Protein AF-A0A1Q8LEB8-F1 (afdb_monomer)

pLDDT: mean 79.43, std 17.49, range [27.81, 97.56]

Foldseek 3Di:
DFDFCLVVVCVVLVEDSVLCCLQQRDRKGFFPDDPDDDDDDDDDDDDDDDDPQDQLLVCVVVVDQLLCPVVSPDALVRNVVSVDDCVSCQQNLHHHVPDDFDDWGWMFDDVVTQWIWTDRSSAAIKIFGWDWDDPPPDIGTDGHPIDGLNLRRPPHDLPDPSVVVSNVVNVVSNVVNVVQWDAQPPPRDTDGVVQDDPSHHPVCCCVPVVDDD

Sequence (213 aa):
MTEDRTAEVAGRLRVDPRVLAVLVAAPWRVADGHDTAPVAEPPGERGTVYVGVPSPAELRELDLPTDGLRHFGLTPADLRRGGWTDADLRSAGLLPPGAEPDPVAWFVAGEPPQLMLGFDPSGPVLLARPEPRWDGHLPVLDPADAVEVPVLPGCDDPDGDPGLAIRQVRDGLLRRARRRLTHCVICLRPVHRAATVHGACHGCAGSWLGVVL

Secondary structure (DSSP, 8-state):
-PPP-HHHHHHHHT--HHHHHHHH-S-EEE-TT---PPPPPPP-------TTPPPHHHHHHTT--GGGGGGGT--HHHHHHTT--HHHHHHTT-PPTTPPPPPPEEEEETTTT-EEEEE-TTS--EEEEEEEEEETTEEEEEEEEEEE-TTSTT---SSSHHHHHHHHHHHHHHHHHHTTEEE-TTT--EEEGGGEETTEEHHHHHHHH----

Mean predicted aligned error: 12.49 Å

Structure (mmCIF, N/CA/C/O backbone):
data_AF-A0A1Q8LEB8-F1
#
_entry.id   AF-A0A1Q8LEB8-F1
#
loop_
_atom_site.group_PDB
_atom_site.id
_atom_site.type_symbol
_atom_site.label_atom_id
_atom_site.label_alt_id
_atom_site.label_comp_id
_atom_site.label_asym_id
_atom_site.label_entity_id
_atom_site.label_seq_id
_atom_site.pdbx_PDB_ins_code
_atom_site.Cartn_x
_atom_site.Cartn_y
_atom_site.Cartn_z
_atom_site.occupancy
_atom_site.B_iso_or_equiv
_atom_site.auth_seq_id
_atom_site.auth_comp_id
_atom_site.auth_asym_id
_atom_site.auth_atom_id
_atom_site.pdbx_PDB_model_num
ATOM 1 N N . MET A 1 1 ? 15.645 13.626 -3.803 1.00 42.81 1 MET A N 1
ATOM 2 C CA . MET A 1 1 ? 15.655 12.933 -2.498 1.00 42.81 1 MET A CA 1
ATOM 3 C C . MET A 1 1 ? 14.212 12.667 -2.152 1.00 42.81 1 MET A C 1
ATOM 5 O O . MET A 1 1 ? 13.470 13.628 -2.022 1.00 42.81 1 MET A O 1
ATOM 9 N N . THR A 1 2 ? 13.794 11.409 -2.114 1.00 61.38 2 THR A N 1
ATOM 10 C CA . THR A 1 2 ? 12.413 11.070 -1.770 1.00 61.38 2 THR A CA 1
ATOM 11 C C . THR A 1 2 ? 12.237 11.267 -0.261 1.00 61.38 2 THR A C 1
ATOM 13 O O . THR A 1 2 ? 12.983 10.675 0.520 1.00 61.38 2 THR A O 1
ATOM 16 N N . GLU A 1 3 ? 11.344 12.175 0.131 1.00 82.19 3 GLU A N 1
ATOM 17 C CA . GLU A 1 3 ? 11.161 12.630 1.515 1.00 82.19 3 GLU A CA 1
ATOM 18 C C . GLU A 1 3 ? 10.592 11.505 2.395 1.00 82.19 3 GLU A C 1
ATOM 20 O O . GLU A 1 3 ? 9.642 10.824 2.005 1.00 82.19 3 GLU A O 1
ATOM 25 N N . ASP A 1 4 ? 11.185 11.292 3.572 1.00 88.75 4 ASP A N 1
ATOM 26 C CA . ASP A 1 4 ? 10.675 10.340 4.561 1.00 88.75 4 ASP A CA 1
ATOM 27 C C . ASP A 1 4 ? 9.434 10.923 5.255 1.00 88.75 4 ASP A C 1
ATOM 29 O O . ASP A 1 4 ? 9.497 11.955 5.922 1.00 88.75 4 ASP A O 1
ATOM 33 N N . ARG A 1 5 ? 8.298 10.245 5.091 1.00 88.81 5 ARG A N 1
ATOM 34 C CA . ARG A 1 5 ? 6.977 10.597 5.627 1.00 88.81 5 ARG A CA 1
ATOM 35 C C . ARG A 1 5 ? 6.562 9.733 6.818 1.00 88.81 5 ARG A C 1
ATOM 37 O O . ARG A 1 5 ? 5.404 9.765 7.222 1.00 88.81 5 ARG A O 1
ATOM 44 N N . THR A 1 6 ? 7.472 8.967 7.418 1.00 89.31 6 THR A N 1
ATOM 45 C CA . THR A 1 6 ? 7.134 8.038 8.514 1.00 89.31 6 THR A CA 1
ATOM 46 C C . THR A 1 6 ? 6.455 8.735 9.697 1.00 89.31 6 THR A C 1
ATOM 48 O O . THR A 1 6 ? 5.484 8.208 10.235 1.00 89.31 6 THR A O 1
ATOM 51 N N . ALA A 1 7 ? 6.910 9.934 10.079 1.00 87.75 7 ALA A N 1
ATOM 52 C CA . ALA A 1 7 ? 6.300 10.701 11.169 1.00 87.75 7 ALA A CA 1
ATOM 53 C C . ALA A 1 7 ? 4.864 11.156 10.847 1.00 87.75 7 ALA A C 1
ATOM 55 O O . ALA A 1 7 ? 4.004 11.155 11.725 1.00 87.75 7 ALA A O 1
ATOM 56 N N . GLU A 1 8 ? 4.591 11.501 9.587 1.00 89.50 8 GLU A N 1
ATOM 57 C CA . GLU A 1 8 ? 3.249 11.864 9.125 1.00 89.50 8 GLU A CA 1
ATOM 58 C C . GLU A 1 8 ? 2.309 10.654 9.186 1.00 89.50 8 GLU A C 1
ATOM 60 O O . GLU A 1 8 ? 1.227 10.739 9.767 1.00 89.50 8 GLU A O 1
ATOM 65 N N . VAL A 1 9 ? 2.744 9.516 8.635 1.00 91.31 9 VAL A N 1
ATOM 66 C CA . VAL A 1 9 ? 1.972 8.264 8.640 1.00 91.31 9 VAL A CA 1
ATOM 67 C C . VAL A 1 9 ? 1.671 7.822 10.076 1.00 91.31 9 VAL A C 1
ATOM 69 O O . VAL A 1 9 ? 0.526 7.507 10.395 1.00 91.31 9 VAL A O 1
ATOM 72 N N . ALA A 1 10 ? 2.669 7.870 10.961 1.00 90.44 10 ALA A N 1
ATOM 73 C CA . ALA A 1 10 ? 2.516 7.568 12.383 1.00 90.44 10 ALA A CA 1
ATOM 74 C C . ALA A 1 10 ? 1.498 8.496 13.069 1.00 90.44 10 ALA A C 1
ATOM 76 O O . ALA A 1 10 ? 0.616 8.025 13.786 1.00 90.44 10 ALA A O 1
ATOM 77 N N . GLY A 1 11 ? 1.562 9.803 12.788 1.00 88.94 11 GLY A N 1
ATOM 78 C CA . GLY A 1 11 ? 0.614 10.788 13.308 1.00 88.94 11 GLY A CA 1
ATOM 79 C C . GLY A 1 11 ? -0.827 10.530 12.859 1.00 88.94 11 GLY A C 1
ATOM 80 O O . GLY A 1 11 ? -1.738 10.575 13.685 1.00 88.94 11 GLY A O 1
ATOM 81 N N . ARG A 1 12 ? -1.040 10.189 11.579 1.00 91.81 12 ARG A N 1
ATOM 82 C CA . ARG A 1 12 ? -2.371 9.830 11.050 1.00 91.81 12 ARG A CA 1
ATOM 83 C C . ARG A 1 12 ? -2.930 8.562 11.699 1.00 91.81 12 ARG A C 1
ATOM 85 O O . ARG A 1 12 ? -4.121 8.500 11.981 1.00 91.81 12 ARG A O 1
ATOM 92 N N . LEU A 1 13 ? -2.072 7.577 11.965 1.00 89.94 13 LEU A N 1
ATOM 93 C CA . LEU A 1 13 ? -2.453 6.323 12.623 1.00 89.94 13 LEU A CA 1
ATOM 94 C C . LEU A 1 13 ? -2.575 6.446 14.142 1.00 89.94 13 LEU A C 1
ATOM 96 O O . LEU A 1 13 ? -3.135 5.548 14.762 1.00 89.94 13 LEU A O 1
ATOM 100 N N . ARG A 1 14 ? -2.068 7.530 14.744 1.00 91.75 14 ARG A N 1
ATOM 101 C CA . ARG A 1 14 ? -1.918 7.681 16.201 1.00 91.75 14 ARG A CA 1
ATOM 102 C C . ARG A 1 14 ? -1.128 6.518 16.819 1.00 91.75 14 ARG A C 1
ATOM 104 O O . ARG A 1 14 ? -1.520 5.988 17.847 1.00 91.75 14 ARG A O 1
ATOM 111 N N . VAL A 1 15 ? -0.039 6.118 16.164 1.00 91.50 15 VAL A N 1
ATOM 112 C CA . VAL A 1 15 ? 0.861 5.034 16.599 1.00 91.50 15 VAL A CA 1
ATOM 113 C C . VAL A 1 15 ? 2.272 5.594 16.755 1.00 91.50 15 VAL A C 1
ATOM 115 O O . VAL A 1 15 ? 2.686 6.440 15.962 1.00 91.50 15 VAL A O 1
ATOM 118 N N . ASP A 1 16 ? 3.037 5.124 17.744 1.00 91.75 16 ASP A N 1
ATOM 119 C CA . ASP A 1 16 ? 4.450 5.501 17.876 1.00 91.75 16 ASP A CA 1
ATOM 120 C C . ASP A 1 16 ? 5.242 5.112 16.602 1.00 91.75 16 ASP A C 1
ATOM 122 O O . ASP A 1 16 ? 5.127 3.977 16.130 1.00 91.75 16 ASP A O 1
ATOM 126 N N . PRO A 1 17 ? 6.087 5.994 16.030 1.00 90.25 17 PRO A N 1
ATOM 127 C CA . PRO A 1 17 ? 6.830 5.696 14.802 1.00 90.25 17 PRO A CA 1
ATOM 128 C C . PRO A 1 17 ? 7.688 4.421 14.856 1.00 90.25 17 PRO A C 1
ATOM 130 O O . PRO A 1 17 ? 7.902 3.776 13.829 1.00 90.25 17 PRO A O 1
ATOM 133 N N . ARG A 1 18 ? 8.187 4.032 16.037 1.00 91.56 18 ARG A N 1
ATOM 134 C CA . ARG A 1 18 ? 8.957 2.793 16.225 1.00 91.56 18 ARG A CA 1
ATOM 135 C C . ARG A 1 18 ? 8.044 1.576 16.180 1.00 91.56 18 ARG A C 1
ATOM 137 O O . ARG A 1 18 ? 8.399 0.586 15.545 1.00 91.56 18 ARG A O 1
ATOM 144 N N . VAL A 1 19 ? 6.866 1.660 16.797 1.00 92.50 19 VAL A N 1
ATOM 145 C CA . VAL A 1 19 ? 5.844 0.606 16.726 1.00 92.50 19 VAL A CA 1
ATOM 146 C C . VAL A 1 19 ? 5.355 0.454 15.286 1.00 92.50 19 VAL A C 1
ATOM 148 O O . VAL A 1 19 ? 5.331 -0.660 14.766 1.00 92.50 19 VAL A O 1
ATOM 151 N N . LEU A 1 20 ? 5.101 1.562 14.585 1.00 91.88 20 LEU A N 1
ATOM 152 C CA . LEU A 1 20 ? 4.763 1.557 13.161 1.00 91.88 20 LEU A CA 1
ATOM 153 C C . LEU A 1 20 ? 5.827 0.830 12.325 1.00 91.88 20 LEU A C 1
ATOM 155 O O . LEU A 1 20 ? 5.492 -0.033 11.512 1.00 91.88 20 LEU A O 1
ATOM 159 N N . ALA A 1 21 ? 7.109 1.126 12.558 1.00 90.50 21 ALA A N 1
ATOM 160 C CA . ALA A 1 21 ? 8.211 0.462 11.868 1.00 90.50 21 ALA A CA 1
ATOM 161 C C . ALA A 1 21 ? 8.239 -1.056 12.135 1.00 90.50 21 ALA A C 1
ATOM 163 O O . ALA A 1 21 ? 8.509 -1.839 11.223 1.00 90.50 21 ALA A O 1
ATOM 164 N N . VAL A 1 22 ? 7.913 -1.493 13.355 1.00 93.25 22 VAL A N 1
ATOM 165 C CA . VAL A 1 22 ? 7.817 -2.920 13.704 1.00 93.25 22 VAL A CA 1
ATOM 166 C C . VAL A 1 22 ? 6.595 -3.584 13.072 1.00 93.25 22 VAL A C 1
ATOM 168 O O . VAL A 1 22 ? 6.681 -4.746 12.671 1.00 93.25 22 VAL A O 1
ATOM 171 N N . LEU A 1 23 ? 5.472 -2.875 12.962 1.00 93.06 23 LEU A N 1
ATOM 172 C CA . LEU A 1 23 ? 4.206 -3.405 12.459 1.00 93.06 23 LEU A CA 1
ATOM 173 C C . LEU A 1 23 ? 4.166 -3.481 10.937 1.00 93.06 23 LEU A C 1
ATOM 175 O O . LEU A 1 23 ? 3.861 -4.537 10.386 1.00 93.06 23 LEU A O 1
ATOM 179 N N . VAL A 1 24 ? 4.528 -2.399 10.250 1.00 92.75 24 VAL A N 1
ATOM 180 C CA . VAL A 1 24 ? 4.337 -2.234 8.799 1.00 92.75 24 VAL A CA 1
ATOM 181 C C . VAL A 1 24 ? 5.582 -1.714 8.079 1.00 92.75 24 VAL A C 1
ATOM 183 O O . VAL A 1 24 ? 5.502 -1.366 6.912 1.00 92.75 24 VAL A O 1
ATOM 186 N N . ALA A 1 25 ? 6.756 -1.765 8.710 1.00 87.31 25 ALA A N 1
ATOM 187 C CA . ALA A 1 25 ? 8.011 -1.235 8.172 1.00 87.31 25 ALA A CA 1
ATOM 188 C C . ALA A 1 25 ? 8.049 0.303 8.075 1.00 87.31 25 ALA A C 1
ATOM 190 O O . ALA A 1 25 ? 7.083 1.008 8.354 1.00 87.31 25 ALA A O 1
ATOM 191 N N . ALA A 1 26 ? 9.239 0.806 7.762 1.00 84.62 26 ALA A N 1
ATOM 192 C CA . ALA A 1 26 ? 9.598 2.202 7.536 1.00 84.62 26 ALA A CA 1
ATOM 193 C C . ALA A 1 26 ? 10.977 2.211 6.829 1.00 84.62 26 ALA A C 1
ATOM 195 O O . ALA A 1 26 ? 11.698 1.207 6.918 1.00 84.62 26 ALA A O 1
ATOM 196 N N . PRO A 1 27 ? 11.389 3.290 6.139 1.00 91.25 27 PRO A N 1
ATOM 197 C CA . PRO A 1 27 ? 10.695 4.568 5.981 1.00 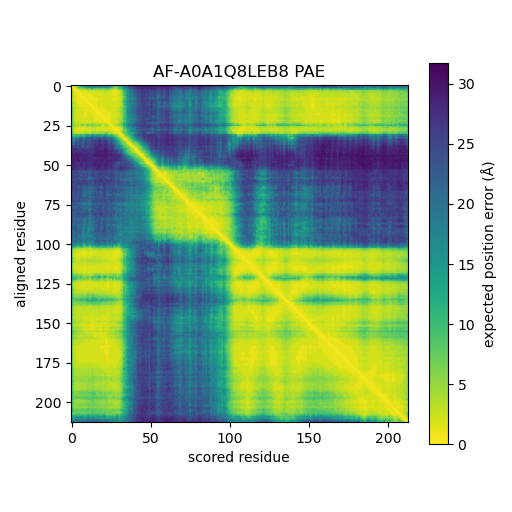91.25 27 PRO A CA 1
ATOM 198 C C . PRO A 1 27 ? 9.558 4.533 4.951 1.00 91.25 27 PRO A C 1
ATOM 200 O O . PRO A 1 27 ? 9.590 3.738 4.009 1.00 91.25 27 PRO A O 1
ATOM 203 N N . TRP A 1 28 ? 8.586 5.431 5.126 1.00 91.12 28 TRP A N 1
ATOM 204 C CA . TRP A 1 28 ? 7.462 5.645 4.209 1.00 91.12 28 TRP A CA 1
ATOM 205 C C . TRP A 1 28 ? 7.687 6.849 3.308 1.00 91.12 28 TRP A C 1
ATOM 207 O O . TRP A 1 28 ? 8.281 7.840 3.720 1.00 91.12 28 TRP A O 1
ATOM 217 N N . ARG A 1 29 ? 7.179 6.780 2.082 1.00 89.75 29 ARG A N 1
ATOM 218 C CA . ARG A 1 29 ? 7.233 7.863 1.093 1.00 89.75 29 ARG A CA 1
ATOM 219 C C . ARG A 1 29 ? 5.885 7.969 0.392 1.00 89.75 29 ARG A C 1
ATOM 221 O O . ARG A 1 29 ? 5.142 6.994 0.391 1.00 89.75 29 ARG A O 1
ATOM 228 N N . VAL A 1 30 ? 5.556 9.116 -0.194 1.00 85.94 30 VAL A N 1
ATOM 229 C CA . VAL A 1 30 ? 4.346 9.224 -1.030 1.00 85.94 30 VAL A CA 1
ATOM 230 C C . VAL A 1 30 ? 4.508 8.313 -2.251 1.00 85.94 30 VAL A C 1
ATOM 232 O O . VAL A 1 30 ? 5.612 8.202 -2.787 1.00 85.94 30 VAL A O 1
ATOM 235 N N . ALA A 1 31 ? 3.447 7.617 -2.659 1.00 79.06 31 ALA A N 1
ATOM 236 C CA . ALA A 1 31 ? 3.455 6.895 -3.927 1.00 79.06 31 ALA A CA 1
ATOM 237 C C . ALA A 1 31 ? 3.330 7.906 -5.083 1.00 79.06 31 ALA A C 1
ATOM 239 O O . ALA A 1 31 ? 2.310 8.582 -5.205 1.00 79.06 31 ALA A O 1
ATOM 240 N N . ASP A 1 32 ? 4.375 8.043 -5.902 1.00 65.25 32 ASP A N 1
ATOM 241 C CA . ASP A 1 32 ? 4.380 8.969 -7.040 1.00 65.25 32 ASP A CA 1
ATOM 242 C C . ASP A 1 32 ? 3.343 8.555 -8.112 1.00 65.25 32 ASP A C 1
ATOM 244 O O . ASP A 1 32 ? 3.192 7.371 -8.423 1.00 65.25 32 ASP A O 1
ATOM 248 N N . GLY A 1 33 ? 2.650 9.543 -8.699 1.00 51.44 33 GLY A N 1
ATOM 249 C CA . GLY A 1 33 ? 1.888 9.398 -9.950 1.00 51.44 33 GLY A CA 1
ATOM 250 C C . GLY A 1 33 ? 0.461 8.834 -9.868 1.00 51.44 33 GLY A C 1
ATOM 251 O O . GLY A 1 33 ? -0.096 8.466 -10.896 1.00 51.44 33 GLY A O 1
ATOM 252 N N . HIS A 1 34 ? -0.166 8.766 -8.696 1.00 42.12 34 HIS A N 1
ATOM 253 C CA . HIS A 1 34 ? -1.550 8.289 -8.598 1.00 42.12 34 HIS A CA 1
ATOM 254 C C . HIS A 1 34 ? -2.572 9.400 -8.925 1.00 42.12 34 HIS A C 1
ATOM 256 O O . HIS A 1 34 ? -3.093 10.040 -8.016 1.00 42.12 34 HIS A O 1
ATOM 262 N N . ASP A 1 35 ? -2.875 9.611 -10.212 1.00 37.25 35 ASP A N 1
ATOM 263 C CA . ASP A 1 35 ? -4.195 10.118 -10.616 1.00 37.25 35 ASP A CA 1
ATOM 264 C C . ASP A 1 35 ? -5.159 8.922 -10.674 1.00 37.25 35 ASP A C 1
ATOM 266 O O . ASP A 1 35 ? -4.908 7.898 -11.314 1.00 37.25 35 ASP A O 1
ATOM 270 N N . THR A 1 36 ? -6.237 9.019 -9.905 1.00 44.91 36 THR A N 1
ATOM 271 C CA . THR A 1 36 ? -7.099 7.908 -9.484 1.00 44.91 36 THR A CA 1
ATOM 272 C C . THR A 1 36 ? -8.326 7.784 -10.377 1.00 44.91 36 THR A C 1
ATOM 274 O O . THR A 1 36 ? -9.424 8.182 -10.006 1.00 44.91 36 THR A O 1
ATOM 277 N N . ALA A 1 37 ? -8.171 7.208 -11.568 1.00 27.81 37 ALA A N 1
ATOM 278 C CA . ALA A 1 37 ? -9.333 6.760 -12.338 1.00 27.81 37 ALA A CA 1
ATOM 279 C C . ALA A 1 37 ? -9.832 5.396 -11.803 1.00 27.81 37 ALA A C 1
ATOM 281 O O . ALA A 1 37 ? -9.013 4.491 -11.605 1.00 27.81 37 ALA A O 1
ATOM 282 N N . PRO A 1 38 ? -11.145 5.213 -11.558 1.00 41.28 38 PRO A N 1
ATOM 283 C CA . PRO A 1 38 ? -11.649 4.040 -10.854 1.00 41.28 38 PRO A CA 1
ATOM 284 C C . PRO A 1 38 ? -11.743 2.781 -11.727 1.00 41.28 38 PRO A C 1
ATOM 286 O O . PRO A 1 38 ? -12.037 2.810 -12.923 1.00 41.28 38 PRO A O 1
ATOM 289 N N . VAL A 1 39 ? -11.528 1.652 -11.052 1.00 34.19 39 VAL A N 1
ATOM 290 C CA . VAL A 1 39 ? -11.812 0.282 -11.492 1.00 34.19 39 VAL A CA 1
ATOM 291 C C . VAL A 1 39 ? -13.331 0.075 -11.548 1.00 34.19 39 VAL A C 1
ATOM 293 O O . VAL A 1 39 ? -14.050 0.481 -10.641 1.00 34.19 39 VAL A O 1
ATOM 296 N N . ALA A 1 40 ? -13.812 -0.561 -12.617 1.00 28.89 40 ALA A N 1
ATOM 297 C CA . ALA A 1 40 ? -15.231 -0.795 -12.877 1.00 28.89 40 ALA A CA 1
ATOM 298 C C . ALA A 1 40 ? -15.894 -1.748 -11.860 1.00 28.89 40 ALA A C 1
ATOM 300 O O . ALA A 1 40 ? -15.387 -2.841 -11.596 1.00 28.89 40 ALA A O 1
ATOM 301 N N . GLU A 1 41 ? -17.066 -1.350 -11.356 1.00 32.78 41 GLU A N 1
ATOM 302 C CA . GLU A 1 41 ? -17.961 -2.170 -10.529 1.00 32.78 41 GLU A CA 1
ATOM 303 C C . GLU A 1 41 ? -18.617 -3.308 -11.342 1.00 32.78 41 GLU A C 1
ATOM 305 O O . GLU A 1 41 ? -18.968 -3.112 -12.512 1.00 32.78 41 GLU A O 1
ATOM 310 N N . PRO A 1 42 ? -18.854 -4.497 -10.752 1.00 31.53 42 PRO A N 1
ATOM 311 C CA . PRO A 1 42 ? -19.759 -5.480 -11.334 1.00 31.53 42 PRO A CA 1
ATOM 312 C C . PRO A 1 42 ? -21.230 -5.058 -11.129 1.00 31.53 42 PRO A C 1
ATOM 314 O O . PRO A 1 42 ? -21.554 -4.384 -10.150 1.00 31.53 42 PRO A O 1
ATOM 317 N N . PRO A 1 43 ? -22.143 -5.456 -12.036 1.00 34.66 43 PRO A N 1
ATOM 318 C CA . PRO A 1 43 ? -23.507 -4.947 -12.068 1.00 34.66 43 PRO A CA 1
ATOM 319 C C . PRO A 1 43 ? -24.356 -5.486 -10.913 1.00 34.66 43 PRO A C 1
ATOM 321 O O . PRO A 1 43 ? -24.191 -6.621 -10.460 1.00 34.66 43 PRO A O 1
ATOM 324 N N . GLY A 1 44 ? -25.284 -4.639 -10.471 1.00 42.47 44 GLY A N 1
ATOM 325 C CA . GLY A 1 44 ? -26.159 -4.885 -9.338 1.00 42.47 44 GLY A CA 1
ATOM 326 C C . GLY A 1 44 ? -27.288 -5.902 -9.545 1.00 42.47 44 GLY A C 1
ATOM 327 O O . GLY A 1 44 ? -27.546 -6.406 -10.635 1.00 42.47 44 GLY A O 1
ATOM 328 N N . GLU A 1 45 ? -27.989 -6.067 -8.419 1.00 41.12 45 GLU A N 1
ATOM 329 C CA . GLU A 1 45 ? -29.297 -6.688 -8.159 1.00 41.12 45 GLU A CA 1
ATOM 330 C C . GLU A 1 45 ? -29.319 -8.134 -7.638 1.00 41.12 45 GLU A C 1
ATOM 332 O O . GLU A 1 45 ? -29.062 -9.101 -8.352 1.00 41.12 45 GLU A O 1
ATOM 337 N N . ARG A 1 46 ? -29.844 -8.287 -6.411 1.00 29.66 46 ARG A N 1
ATOM 338 C CA . ARG A 1 46 ? -31.226 -8.758 -6.175 1.00 29.66 46 ARG A CA 1
ATOM 339 C C . ARG A 1 46 ? -31.631 -8.580 -4.709 1.00 29.66 46 ARG A C 1
ATOM 341 O O . ARG A 1 46 ? -30.831 -8.766 -3.798 1.00 29.66 46 ARG A O 1
ATOM 348 N N . GLY A 1 47 ? -32.889 -8.182 -4.515 1.00 42.28 47 GLY A N 1
ATOM 349 C CA . GLY A 1 47 ? -33.474 -7.858 -3.219 1.00 42.28 47 GLY A CA 1
ATOM 350 C C . GLY A 1 47 ? -33.373 -8.998 -2.209 1.00 42.28 47 GLY A C 1
ATOM 351 O O . GLY A 1 47 ? -33.600 -10.160 -2.538 1.00 42.28 47 GLY A O 1
ATOM 352 N N . THR A 1 48 ? -33.068 -8.639 -0.965 1.00 31.16 48 THR A N 1
ATOM 353 C CA . THR A 1 48 ? -33.139 -9.561 0.167 1.00 31.16 48 THR A CA 1
ATOM 354 C C . THR A 1 48 ? -33.925 -8.883 1.282 1.00 31.16 48 THR A C 1
ATOM 356 O O . THR A 1 48 ? -33.551 -7.819 1.765 1.00 31.16 48 THR A O 1
ATOM 359 N N . VAL A 1 49 ? -35.060 -9.480 1.640 1.00 37.12 49 VAL A N 1
ATOM 360 C CA . VAL A 1 49 ? -35.876 -9.089 2.794 1.00 37.12 49 VAL A CA 1
ATOM 361 C C . VAL A 1 49 ? -35.183 -9.627 4.048 1.00 37.12 49 VAL A C 1
ATOM 363 O O . VAL A 1 49 ? -34.963 -10.833 4.130 1.00 37.12 49 VAL A O 1
ATOM 366 N N . TYR A 1 50 ? -34.872 -8.768 5.023 1.00 34.72 50 TYR A N 1
ATOM 367 C CA . TYR A 1 50 ? -34.388 -9.190 6.342 1.00 34.72 50 TYR A CA 1
ATOM 368 C C . TYR A 1 50 ? -35.389 -8.806 7.431 1.00 34.72 50 TYR A C 1
ATOM 370 O O . TYR A 1 50 ? -35.709 -7.638 7.638 1.00 34.72 50 TYR A O 1
ATOM 378 N N . VAL A 1 51 ? -35.886 -9.825 8.130 1.00 32.88 51 VAL A N 1
ATOM 379 C CA . VAL A 1 51 ? -36.690 -9.695 9.346 1.00 32.88 51 VAL A CA 1
ATOM 380 C C . VAL A 1 51 ? -35.736 -9.354 10.496 1.00 32.88 51 VAL A C 1
ATOM 382 O O . VAL A 1 51 ? -34.869 -10.162 10.817 1.00 32.88 51 VAL A O 1
ATOM 385 N N . GLY A 1 52 ? -35.892 -8.172 11.103 1.00 50.19 52 GLY A N 1
ATOM 386 C CA . GLY A 1 52 ? -35.238 -7.796 12.368 1.00 50.19 52 GLY A CA 1
ATOM 387 C C . GLY A 1 52 ? -34.192 -6.671 12.328 1.00 50.19 52 GLY A C 1
ATOM 388 O O . GLY A 1 52 ? -33.604 -6.393 13.369 1.00 50.19 52 GLY A O 1
ATOM 389 N N . VAL A 1 53 ? -33.947 -6.014 11.189 1.00 55.09 53 VAL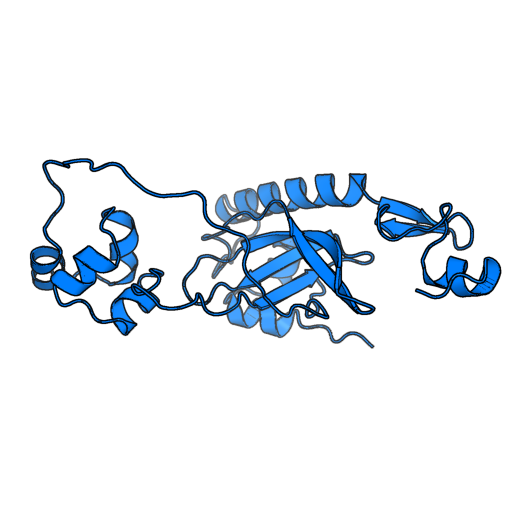 A N 1
ATOM 390 C CA . VAL A 1 53 ? -33.083 -4.814 11.141 1.00 55.09 53 VAL A CA 1
ATOM 391 C C . VAL A 1 53 ? -33.926 -3.582 11.504 1.00 55.09 53 VAL A C 1
ATOM 393 O O . VAL A 1 53 ? -34.967 -3.394 10.868 1.00 55.09 53 VAL A O 1
ATOM 396 N N . PRO A 1 54 ? -33.527 -2.753 12.494 1.00 64.50 54 PRO A N 1
ATOM 397 C CA . PRO A 1 54 ? -34.212 -1.497 12.782 1.00 64.50 54 PRO A CA 1
ATOM 398 C C . PRO A 1 54 ? -34.218 -0.623 11.532 1.00 64.50 54 PRO A C 1
ATOM 400 O O . PRO A 1 54 ? -33.219 -0.525 10.814 1.00 64.50 54 PRO A O 1
ATOM 403 N N . SER A 1 55 ? -35.345 0.014 11.257 1.00 68.69 55 SER A N 1
ATOM 404 C CA . SER A 1 55 ? -35.449 0.979 10.179 1.00 68.69 55 SER A CA 1
ATOM 405 C C . SER A 1 55 ? -34.432 2.118 10.377 1.00 68.69 55 SER A C 1
ATOM 407 O O . SER A 1 55 ? -34.094 2.484 11.505 1.00 68.69 55 SER A O 1
ATOM 409 N N . PRO A 1 56 ? -33.953 2.737 9.287 1.00 69.12 56 PRO A N 1
ATOM 410 C CA . PRO A 1 56 ? -33.045 3.881 9.350 1.00 69.12 56 PRO A CA 1
ATOM 411 C C . PRO A 1 56 ? -33.492 5.024 10.278 1.00 69.12 56 PRO A C 1
ATOM 413 O O . PRO A 1 56 ? -32.643 5.713 10.842 1.00 69.12 56 PRO A O 1
ATOM 416 N N . ALA A 1 57 ? -34.807 5.224 10.421 1.00 73.50 57 ALA A N 1
ATOM 417 C CA . ALA A 1 57 ? -35.395 6.207 11.327 1.00 73.50 57 ALA A CA 1
ATOM 418 C C . ALA A 1 57 ? -35.283 5.766 12.797 1.00 73.50 57 ALA A C 1
ATOM 420 O O . ALA A 1 57 ? -34.838 6.552 13.629 1.00 73.50 57 ALA A O 1
ATOM 421 N N . GLU A 1 58 ? -35.573 4.494 13.096 1.00 73.00 58 GLU A N 1
ATOM 422 C CA . GLU A 1 58 ? -35.394 3.915 14.436 1.00 73.00 58 GLU A CA 1
ATOM 423 C C . GLU A 1 58 ? -33.925 3.990 14.888 1.00 73.00 58 GLU A C 1
ATOM 425 O O . GLU A 1 58 ? -33.656 4.265 16.051 1.00 73.00 58 GLU A O 1
ATOM 430 N N . LEU A 1 59 ? -32.953 3.842 13.977 1.00 72.38 59 LEU A N 1
ATOM 431 C CA . LEU A 1 59 ? -31.529 4.002 14.314 1.00 72.38 59 LEU A CA 1
ATOM 432 C C . LEU A 1 59 ? -31.169 5.422 14.787 1.00 72.38 59 LEU A C 1
ATOM 434 O O . LEU A 1 59 ? -30.287 5.563 15.632 1.00 72.38 59 LEU A O 1
ATOM 438 N N . ARG A 1 60 ? -31.838 6.466 14.273 1.00 72.75 60 ARG A N 1
ATOM 439 C CA . ARG A 1 60 ? -31.654 7.848 14.758 1.00 72.75 60 ARG A CA 1
ATOM 440 C C . ARG A 1 60 ? -32.337 8.075 16.097 1.00 72.75 60 ARG A C 1
ATOM 442 O O . ARG A 1 60 ? -31.799 8.788 16.934 1.00 72.75 60 ARG A O 1
ATOM 449 N N . GLU A 1 61 ? -33.512 7.485 16.294 1.00 75.19 61 GLU A N 1
ATOM 450 C CA . GLU A 1 61 ? -34.249 7.577 17.560 1.00 75.19 61 GLU A CA 1
ATOM 451 C C . GLU A 1 61 ? -33.509 6.888 18.715 1.00 75.19 61 GLU A C 1
ATOM 453 O O . GLU A 1 61 ? -33.653 7.290 19.867 1.00 75.19 61 GLU A O 1
ATOM 458 N N . LEU A 1 62 ? -32.679 5.890 18.402 1.00 70.38 62 LEU A N 1
ATOM 459 C CA . LEU A 1 62 ? -31.829 5.174 19.354 1.00 70.38 62 LEU A CA 1
ATOM 460 C C . LEU A 1 62 ? -30.502 5.890 19.685 1.00 70.38 62 LEU A C 1
ATOM 462 O O . LEU A 1 62 ? -29.725 5.342 20.463 1.00 70.38 62 LEU A O 1
ATOM 466 N N . ASP A 1 63 ? -30.243 7.076 19.114 1.00 69.56 63 ASP A N 1
ATOM 467 C CA . ASP A 1 63 ? -29.024 7.891 19.311 1.00 69.56 63 ASP A CA 1
ATOM 468 C C . ASP A 1 63 ? -27.716 7.083 19.176 1.00 69.56 63 ASP A C 1
ATOM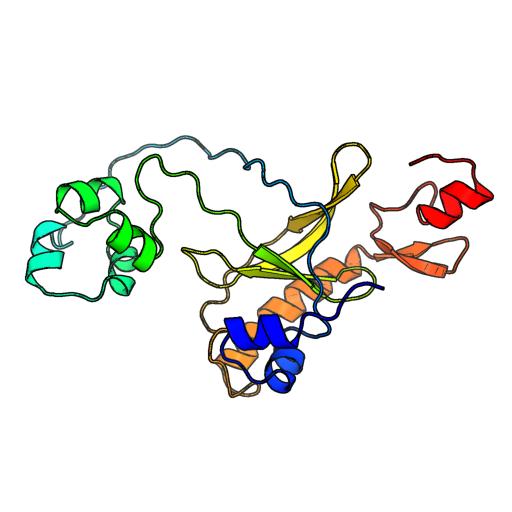 470 O O . ASP A 1 63 ? -26.772 7.198 19.961 1.00 69.56 63 ASP A O 1
ATOM 474 N N . LEU A 1 64 ? -27.680 6.185 18.186 1.00 66.69 64 LEU A N 1
ATOM 475 C CA . LEU A 1 64 ? -26.523 5.331 17.930 1.00 66.69 64 LEU A CA 1
ATOM 476 C C . LEU A 1 64 ? -25.358 6.139 17.327 1.00 66.69 64 LEU A C 1
ATOM 478 O O . LEU A 1 64 ? -25.582 6.984 16.456 1.00 66.69 64 LEU A O 1
ATOM 482 N N . PRO A 1 65 ? -24.100 5.835 17.707 1.00 67.19 65 PRO A N 1
ATOM 483 C CA . PRO A 1 65 ? -22.932 6.448 17.086 1.00 67.19 65 PRO A CA 1
ATOM 484 C C . PRO A 1 65 ? -22.861 6.084 15.596 1.00 67.19 65 PRO A C 1
ATOM 486 O O . PRO A 1 65 ? -23.040 4.921 15.220 1.00 67.19 65 PRO A O 1
ATOM 489 N N . THR A 1 66 ? -22.562 7.074 14.750 1.00 66.69 66 THR A N 1
ATOM 490 C CA . THR A 1 66 ? -22.514 6.944 13.284 1.00 66.69 66 THR A CA 1
ATOM 491 C C . THR A 1 66 ? -21.578 5.834 12.811 1.00 66.69 66 THR A C 1
ATOM 493 O O . THR A 1 66 ? -21.924 5.105 11.885 1.00 66.69 66 THR A O 1
ATOM 496 N N . ASP A 1 67 ? -20.460 5.603 13.503 1.00 63.38 67 ASP A N 1
ATOM 497 C CA . ASP A 1 67 ? -19.506 4.516 13.227 1.00 63.38 67 ASP A CA 1
ATOM 498 C C . ASP A 1 67 ? -20.152 3.115 13.194 1.00 63.38 67 ASP A C 1
ATOM 500 O O . ASP A 1 67 ? -19.632 2.194 12.560 1.00 63.38 67 ASP A O 1
ATOM 504 N N . GLY A 1 68 ? -21.291 2.940 13.874 1.00 64.56 68 GLY A N 1
ATOM 505 C CA . GLY A 1 68 ? -22.037 1.686 13.929 1.00 64.56 68 GLY A CA 1
ATOM 506 C C . GLY A 1 68 ? -22.878 1.393 12.683 1.00 64.56 68 GLY A C 1
ATOM 507 O O . GLY A 1 68 ? -23.242 0.238 12.461 1.00 64.56 68 GLY A O 1
ATOM 508 N N . LEU A 1 69 ? -23.180 2.397 11.848 1.00 68.31 69 LEU A N 1
ATOM 509 C CA . LEU A 1 69 ? -24.182 2.277 10.778 1.00 68.31 69 LEU A CA 1
ATOM 510 C C . LEU A 1 69 ? -23.822 1.234 9.716 1.00 68.31 69 LEU A C 1
ATOM 512 O O . LEU A 1 69 ? -24.700 0.508 9.246 1.00 68.31 69 LEU A O 1
ATOM 516 N N . ARG A 1 70 ? -22.531 1.084 9.395 1.00 71.06 70 ARG A N 1
ATOM 517 C CA . ARG A 1 70 ? -22.031 0.087 8.429 1.00 71.06 70 ARG A CA 1
ATOM 518 C C . ARG A 1 70 ? -22.342 -1.364 8.817 1.00 71.06 70 ARG A C 1
ATOM 520 O O . ARG A 1 70 ? -22.361 -2.239 7.958 1.00 71.06 70 ARG A O 1
ATOM 527 N N . HIS A 1 71 ? -22.600 -1.634 10.098 1.00 68.19 71 HIS A N 1
ATOM 528 C CA . HIS A 1 71 ? -22.840 -2.988 10.600 1.00 68.19 71 HIS A CA 1
ATOM 529 C C . HIS A 1 71 ? -24.296 -3.454 10.440 1.00 68.19 71 HIS A C 1
ATOM 531 O O . HIS A 1 71 ? -24.563 -4.646 10.575 1.00 68.19 71 HIS A O 1
ATOM 537 N N . PHE A 1 72 ? -25.230 -2.553 10.112 1.00 69.06 72 PHE A N 1
ATOM 538 C CA . PHE A 1 72 ? -26.660 -2.874 9.995 1.00 69.06 72 PHE A CA 1
ATOM 539 C C . PHE A 1 72 ? -27.087 -3.344 8.596 1.00 69.06 72 PHE A C 1
ATOM 541 O O . PHE A 1 72 ? -28.262 -3.626 8.382 1.00 69.06 72 PHE A O 1
ATOM 548 N N . GLY A 1 73 ? -26.160 -3.436 7.632 1.00 65.06 73 GLY A N 1
ATOM 549 C CA . GLY A 1 73 ? -26.453 -3.931 6.279 1.00 65.06 73 GLY A CA 1
ATOM 550 C C . GLY A 1 73 ? -27.420 -3.054 5.469 1.00 65.06 73 GLY A C 1
ATOM 551 O O . GLY A 1 73 ? -27.949 -3.505 4.455 1.00 65.06 73 GLY A O 1
ATOM 552 N N . LEU A 1 74 ? -27.667 -1.818 5.913 1.00 71.38 74 LEU A N 1
ATOM 553 C CA . LEU A 1 74 ? -28.496 -0.832 5.222 1.00 71.38 74 LEU A CA 1
ATOM 554 C C . LEU A 1 74 ? -27.687 -0.136 4.128 1.00 71.38 74 LEU A C 1
ATOM 556 O O . LEU A 1 74 ? -26.517 0.197 4.328 1.00 71.38 74 LEU A O 1
ATOM 560 N N . THR A 1 75 ? -28.313 0.131 2.980 1.00 73.62 75 THR A N 1
ATOM 561 C CA . THR A 1 75 ? -27.637 0.893 1.925 1.00 73.62 75 THR A CA 1
ATOM 562 C C . THR A 1 75 ? -27.563 2.381 2.295 1.00 73.62 75 THR A C 1
ATOM 564 O O . THR A 1 75 ? -28.443 2.892 2.999 1.00 73.62 75 THR A O 1
ATOM 567 N N . PRO A 1 76 ? -26.580 3.138 1.773 1.00 76.06 76 PRO A N 1
ATOM 568 C CA . PRO A 1 76 ? -26.530 4.591 1.953 1.00 76.06 76 PRO A CA 1
ATOM 569 C C . PRO A 1 76 ? -27.811 5.306 1.485 1.00 76.06 76 PRO A C 1
ATOM 571 O O . PRO A 1 76 ? -28.207 6.327 2.048 1.00 76.06 76 PRO A O 1
ATOM 574 N N . ALA A 1 77 ? -28.503 4.751 0.482 1.00 74.06 77 ALA A N 1
ATOM 575 C CA . ALA A 1 77 ? -29.787 5.261 0.008 1.00 74.06 77 ALA A CA 1
ATOM 576 C C . ALA A 1 77 ? -30.918 5.044 1.030 1.00 74.06 77 ALA A C 1
ATOM 578 O O . ALA A 1 77 ? -31.768 5.921 1.203 1.00 74.06 77 ALA A O 1
ATOM 579 N N . ASP A 1 78 ? -30.915 3.909 1.732 1.00 78.19 78 ASP A N 1
ATOM 580 C CA . ASP A 1 78 ? -31.877 3.622 2.800 1.00 78.19 78 ASP A CA 1
ATOM 581 C C . ASP A 1 78 ? -31.639 4.516 4.018 1.00 78.19 78 ASP A C 1
ATOM 583 O O . ASP A 1 78 ? -32.588 5.078 4.566 1.00 78.19 78 ASP A O 1
ATOM 587 N N . LEU A 1 79 ? -30.375 4.732 4.385 1.00 79.19 79 LEU A N 1
ATOM 588 C CA . LEU A 1 79 ? -29.996 5.631 5.474 1.00 79.19 79 LEU A CA 1
ATOM 589 C C . LEU A 1 79 ? -30.375 7.091 5.183 1.00 79.19 79 LEU A C 1
ATOM 591 O O . LEU A 1 79 ? -30.989 7.735 6.036 1.00 79.19 79 LEU A O 1
ATOM 595 N N . ARG A 1 80 ? -30.139 7.594 3.960 1.00 81.31 80 ARG A N 1
ATOM 596 C CA . ARG A 1 80 ? -30.644 8.920 3.545 1.00 81.31 80 ARG A CA 1
ATOM 597 C C . ARG A 1 80 ? -32.165 9.023 3.676 1.00 81.31 80 ARG A C 1
ATOM 599 O O . ARG A 1 80 ? -32.672 10.046 4.130 1.00 81.31 80 ARG A O 1
ATOM 606 N N . ARG A 1 81 ? -32.909 7.967 3.320 1.00 80.44 81 ARG A N 1
ATOM 607 C C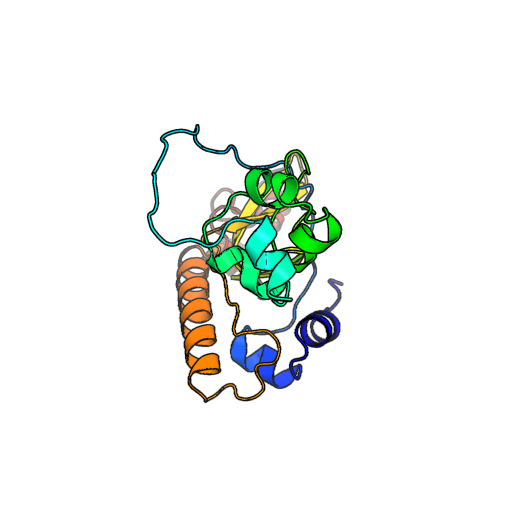A . ARG A 1 81 ? -34.377 7.932 3.468 1.00 80.44 81 ARG A CA 1
ATOM 608 C C . ARG A 1 81 ? -34.817 7.998 4.938 1.00 80.44 81 ARG A C 1
ATOM 610 O O . ARG A 1 81 ? -35.888 8.524 5.217 1.00 80.44 81 ARG A O 1
ATOM 617 N N . GLY A 1 82 ? -33.977 7.526 5.863 1.00 75.81 82 GLY A N 1
ATOM 618 C CA . GLY A 1 82 ? -34.125 7.686 7.317 1.00 75.81 82 GLY A CA 1
ATOM 619 C C . GLY A 1 82 ? -33.729 9.054 7.874 1.00 75.81 82 GLY A C 1
ATOM 620 O O . GLY A 1 82 ? -33.803 9.270 9.081 1.00 75.81 82 GLY A O 1
ATOM 621 N N . GLY A 1 83 ? -33.289 9.981 7.021 1.00 79.31 83 GLY A N 1
ATOM 622 C CA . GLY A 1 83 ? -32.882 11.326 7.413 1.00 79.31 83 GLY A CA 1
ATOM 623 C C . GLY A 1 83 ? -31.442 11.446 7.919 1.00 79.31 83 GLY A C 1
ATOM 624 O O . GLY A 1 83 ? -31.113 12.478 8.499 1.00 79.31 83 GLY A O 1
ATOM 625 N N . TRP A 1 84 ? -30.596 10.432 7.716 1.00 80.00 84 TRP A N 1
ATOM 626 C CA . TRP A 1 84 ? -29.148 10.556 7.921 1.00 80.00 84 TRP A CA 1
ATOM 627 C C . TRP A 1 84 ? -28.535 11.480 6.863 1.00 80.00 84 TRP A C 1
ATOM 629 O O . TRP A 1 84 ? -28.898 11.409 5.684 1.00 80.00 84 TRP A O 1
ATOM 639 N N . THR A 1 85 ? -27.618 12.357 7.276 1.00 82.25 85 THR A N 1
ATOM 640 C CA . THR A 1 85 ? -26.957 13.309 6.376 1.00 82.25 85 THR A CA 1
ATOM 641 C C . THR A 1 85 ? -25.742 12.690 5.690 1.00 82.25 85 THR A C 1
ATOM 643 O O . THR A 1 85 ? -25.178 11.697 6.140 1.00 82.25 85 THR A O 1
ATOM 646 N N . ASP A 1 86 ? -25.268 13.322 4.618 1.00 76.75 86 ASP A N 1
ATOM 647 C CA . ASP A 1 86 ? -24.040 12.895 3.935 1.00 76.75 86 ASP A CA 1
ATOM 648 C C . ASP A 1 86 ? -22.801 12.980 4.823 1.00 76.75 86 ASP A C 1
ATOM 650 O O . ASP A 1 86 ? -21.832 12.265 4.585 1.00 76.75 86 ASP A O 1
ATOM 654 N N . ALA A 1 87 ? -22.803 13.886 5.805 1.00 74.06 87 ALA A N 1
ATOM 655 C CA . ALA A 1 87 ? -21.738 13.972 6.796 1.00 74.06 87 ALA A CA 1
ATOM 656 C C . ALA A 1 87 ? -21.775 12.762 7.736 1.00 74.06 87 ALA A C 1
ATOM 658 O O . ALA A 1 87 ? -20.727 12.190 8.021 1.00 74.06 87 ALA A O 1
ATOM 659 N N . ASP A 1 88 ? -22.973 12.326 8.131 1.00 76.81 88 ASP A N 1
ATOM 660 C CA . ASP A 1 88 ? -23.151 11.150 8.981 1.00 76.81 88 ASP A CA 1
ATOM 661 C C . ASP A 1 88 ? -22.719 9.874 8.256 1.00 76.81 88 ASP A C 1
ATOM 663 O O . ASP A 1 88 ? -21.954 9.083 8.803 1.00 76.81 88 ASP A O 1
ATOM 667 N N . LEU A 1 89 ? -23.136 9.714 6.994 1.00 74.56 89 LEU A N 1
ATOM 668 C CA . LEU A 1 89 ? -22.719 8.598 6.141 1.00 74.56 89 LEU A CA 1
ATOM 669 C C . LEU A 1 89 ? -21.198 8.549 5.992 1.00 74.56 89 LEU A C 1
ATOM 671 O O . LEU A 1 89 ? -20.602 7.505 6.238 1.00 74.56 89 LEU A O 1
ATOM 675 N N . ARG A 1 90 ? -20.558 9.684 5.690 1.00 72.25 90 ARG A N 1
ATOM 676 C CA . ARG A 1 90 ? -19.093 9.759 5.599 1.00 72.25 90 ARG A CA 1
ATOM 677 C C . ARG A 1 90 ? -18.413 9.424 6.924 1.00 72.25 90 ARG A C 1
ATOM 679 O O . ARG A 1 90 ? -17.452 8.666 6.923 1.00 72.25 90 ARG A O 1
ATOM 686 N N . SER A 1 91 ? -18.930 9.913 8.054 1.00 67.88 91 SER A N 1
ATOM 687 C CA . SER A 1 91 ? -18.386 9.562 9.375 1.00 67.88 91 SER A CA 1
ATOM 688 C C . SER A 1 91 ? -18.541 8.073 9.705 1.00 67.88 91 SER A C 1
ATOM 690 O O . SER A 1 91 ? -17.646 7.480 10.291 1.00 67.88 91 SER A O 1
ATOM 692 N N . ALA A 1 92 ? -19.624 7.445 9.239 1.00 69.06 92 ALA A N 1
ATOM 693 C CA . ALA A 1 92 ? -19.860 6.008 9.356 1.00 69.06 92 ALA A CA 1
ATOM 694 C C . ALA A 1 92 ? -18.984 5.151 8.429 1.00 69.06 92 ALA A C 1
ATOM 696 O O . ALA A 1 92 ? -18.997 3.917 8.516 1.00 69.06 92 ALA A O 1
ATOM 697 N N . GLY A 1 93 ? -18.261 5.799 7.520 1.00 65.00 93 GLY A N 1
ATOM 698 C CA . GLY A 1 93 ? -17.489 5.157 6.479 1.00 65.00 93 GLY A CA 1
ATOM 699 C C . GLY A 1 93 ? -18.309 4.610 5.311 1.00 65.00 93 GLY A C 1
ATOM 700 O O . GLY A 1 93 ? -17.946 3.623 4.675 1.00 65.00 93 GLY A O 1
ATOM 701 N N . LEU A 1 94 ? -19.465 5.220 5.057 1.00 70.38 94 LEU A N 1
ATOM 702 C CA . LEU A 1 94 ? -20.370 4.884 3.968 1.00 70.38 94 LEU A CA 1
ATOM 703 C C . LEU A 1 94 ? -20.327 5.981 2.904 1.00 70.38 94 LEU A C 1
ATOM 705 O O . LEU A 1 94 ? -20.482 7.167 3.201 1.00 70.38 94 LEU A O 1
ATOM 709 N N . LEU A 1 95 ? -20.185 5.577 1.644 1.00 66.75 95 LEU A N 1
ATOM 710 C CA . LEU A 1 95 ? -20.205 6.506 0.521 1.00 66.75 95 LEU A CA 1
ATOM 711 C C . LEU A 1 95 ? -21.637 7.023 0.280 1.00 66.75 95 LEU A C 1
ATOM 713 O O . LEU A 1 95 ? -22.549 6.211 0.084 1.00 66.75 95 LEU A O 1
ATOM 717 N N . PRO A 1 96 ? -21.881 8.348 0.279 1.00 73.50 96 PRO A N 1
ATOM 718 C CA . PRO A 1 96 ? -23.196 8.880 -0.048 1.00 73.50 96 PRO A CA 1
ATOM 719 C C . PRO A 1 96 ? -23.634 8.476 -1.467 1.00 73.50 96 PRO A C 1
ATOM 721 O O . PRO A 1 96 ? -22.806 8.426 -2.376 1.00 73.50 96 PRO A O 1
ATOM 724 N N . PRO A 1 97 ? -24.937 8.240 -1.711 1.00 65.69 97 PRO A N 1
ATOM 725 C CA . PRO A 1 97 ? -25.427 7.895 -3.043 1.00 65.69 97 PRO A CA 1
ATOM 726 C C . PRO A 1 97 ? -25.059 8.969 -4.075 1.00 65.69 97 PRO A C 1
ATOM 728 O O . PRO A 1 97 ? -25.497 10.119 -3.947 1.00 65.69 97 PRO A O 1
ATOM 731 N N . GLY A 1 98 ? -24.284 8.576 -5.091 1.00 62.81 98 GLY A N 1
ATOM 732 C CA . GLY A 1 98 ? -23.823 9.448 -6.175 1.00 62.81 98 GLY A CA 1
ATOM 733 C C . GLY A 1 98 ? -22.601 10.311 -5.848 1.00 62.81 98 GLY A C 1
ATOM 734 O O . GLY A 1 98 ? -22.227 11.132 -6.679 1.00 62.81 98 GLY A O 1
ATOM 735 N N . ALA A 1 99 ? -21.993 10.155 -4.668 1.00 58.31 99 ALA A N 1
ATOM 736 C CA . ALA A 1 99 ? -20.684 10.731 -4.388 1.00 58.31 99 ALA A CA 1
ATOM 737 C C . ALA A 1 99 ? -19.595 9.846 -5.005 1.00 58.31 99 ALA A C 1
ATOM 739 O O . ALA A 1 99 ? -19.666 8.622 -4.903 1.00 58.31 99 ALA A O 1
ATOM 740 N N . GLU A 1 100 ? -18.590 10.456 -5.628 1.00 54.59 100 GLU A N 1
ATOM 741 C CA . GLU A 1 100 ? -17.348 9.751 -5.939 1.00 54.59 100 GLU A CA 1
ATOM 742 C C . GLU A 1 100 ? -16.580 9.520 -4.628 1.00 54.59 100 GLU A C 1
ATOM 744 O O . GLU A 1 100 ? -16.593 10.401 -3.760 1.00 54.59 100 GLU A O 1
ATOM 749 N N . PRO A 1 101 ? -15.964 8.342 -4.425 1.00 56.88 101 PRO A N 1
ATOM 750 C CA . PRO A 1 101 ? -15.130 8.119 -3.255 1.00 56.88 101 PRO A CA 1
ATOM 751 C C . PRO A 1 101 ? -13.950 9.089 -3.284 1.00 56.88 101 PRO A C 1
ATOM 753 O O . PRO A 1 101 ? -13.265 9.211 -4.301 1.00 56.88 101 PRO A O 1
ATOM 756 N N . ASP A 1 102 ? -13.710 9.771 -2.163 1.00 59.69 102 ASP A N 1
ATOM 757 C CA . ASP A 1 102 ? -12.508 10.584 -2.013 1.00 59.69 102 ASP A CA 1
ATOM 758 C C . ASP A 1 102 ? -11.272 9.688 -2.234 1.00 59.69 102 ASP A C 1
ATOM 760 O O . ASP A 1 102 ? -11.227 8.553 -1.742 1.00 59.69 102 ASP A O 1
ATOM 764 N N . PRO A 1 103 ? -10.256 10.158 -2.975 1.00 68.38 103 PRO A N 1
ATOM 765 C CA . PRO A 1 103 ? -9.148 9.309 -3.376 1.00 68.38 103 PRO A CA 1
ATOM 766 C C . PRO A 1 103 ? -8.330 8.851 -2.164 1.00 68.38 103 PRO A C 1
ATOM 768 O O . PRO A 1 103 ? -7.933 9.648 -1.309 1.00 68.38 103 PRO A O 1
ATOM 771 N N . VAL A 1 104 ? -8.033 7.551 -2.117 1.00 80.38 104 VAL A N 1
ATOM 772 C CA . VAL A 1 104 ? -7.190 6.948 -1.077 1.00 80.38 104 VAL A CA 1
ATOM 773 C C . VAL A 1 104 ? -5.777 7.526 -1.164 1.00 80.38 104 VAL A C 1
ATOM 775 O O . VAL A 1 104 ? -5.110 7.433 -2.197 1.00 80.38 104 VAL A O 1
ATOM 778 N N . ALA A 1 105 ? -5.282 8.084 -0.059 1.00 87.38 105 ALA A N 1
ATOM 779 C CA . ALA A 1 105 ? -3.914 8.587 0.008 1.00 87.38 105 ALA A CA 1
ATOM 780 C C . ALA A 1 105 ? -2.930 7.429 0.241 1.00 87.38 105 ALA A C 1
ATOM 782 O O . ALA A 1 105 ? -2.932 6.826 1.318 1.00 87.38 105 ALA A O 1
ATOM 783 N N . TRP A 1 106 ? -2.079 7.139 -0.748 1.00 90.31 106 TRP A N 1
ATOM 784 C CA . TRP A 1 106 ? -1.135 6.018 -0.711 1.00 90.31 106 TRP A CA 1
ATOM 785 C C . TRP A 1 106 ? 0.301 6.425 -0.365 1.00 90.31 106 TRP A C 1
ATOM 787 O O . TRP A 1 106 ? 0.894 7.334 -0.950 1.00 90.31 106 TRP A O 1
ATOM 797 N N . PHE A 1 107 ? 0.890 5.652 0.542 1.00 93.12 107 PHE A N 1
ATOM 798 C CA . PHE A 1 107 ? 2.297 5.689 0.916 1.00 93.12 107 PHE A CA 1
ATOM 799 C C . PHE A 1 107 ? 2.961 4.361 0.563 1.00 93.12 107 PHE A C 1
ATOM 801 O O . PHE A 1 107 ? 2.308 3.322 0.528 1.00 93.12 107 PHE A O 1
ATOM 808 N N . VAL A 1 108 ? 4.269 4.374 0.330 1.00 94.12 108 VAL A N 1
ATOM 809 C CA . VAL A 1 108 ? 5.055 3.207 -0.071 1.00 94.12 108 VAL A CA 1
ATOM 810 C C . VAL A 1 108 ? 6.321 3.051 0.769 1.00 94.12 108 VAL A C 1
ATOM 812 O O . VAL A 1 108 ? 6.961 4.037 1.139 1.00 94.12 108 VAL A O 1
ATOM 815 N N . ALA A 1 109 ? 6.688 1.802 1.056 1.00 93.44 109 ALA A N 1
ATOM 816 C CA . ALA A 1 109 ? 7.903 1.426 1.769 1.00 93.44 109 ALA A CA 1
ATOM 817 C C . ALA A 1 109 ? 8.704 0.348 1.014 1.00 93.44 109 ALA A C 1
ATOM 819 O O . ALA A 1 109 ? 8.155 -0.514 0.314 1.00 93.44 109 ALA A O 1
ATOM 820 N N . GLY A 1 110 ? 10.024 0.377 1.217 1.00 90.19 110 GLY A N 1
ATOM 821 C CA . GLY A 1 110 ? 10.995 -0.539 0.612 1.00 90.19 110 GLY A CA 1
ATOM 822 C C . GLY A 1 110 ? 11.643 -0.007 -0.669 1.00 90.19 110 GLY A C 1
ATOM 823 O O . GLY A 1 110 ? 11.066 0.799 -1.391 1.00 90.19 110 GLY A O 1
ATOM 824 N N . GLU A 1 111 ? 12.858 -0.487 -0.949 1.00 86.31 111 GLU A N 1
ATOM 825 C CA . GLU A 1 111 ? 13.606 -0.201 -2.177 1.00 86.31 111 GLU A CA 1
ATOM 826 C C . GLU A 1 111 ? 14.088 -1.535 -2.790 1.00 86.31 111 GLU A C 1
ATOM 828 O O . GLU A 1 111 ? 14.962 -2.186 -2.206 1.00 86.31 111 GLU A O 1
ATOM 833 N N . PRO A 1 112 ? 13.509 -2.005 -3.912 1.00 89.31 112 PRO A N 1
ATOM 834 C CA . PRO A 1 112 ? 12.344 -1.443 -4.605 1.00 89.31 112 PRO A CA 1
ATOM 835 C C . PRO A 1 112 ? 11.068 -1.489 -3.735 1.00 89.31 112 PRO A C 1
ATOM 837 O O . PRO A 1 112 ? 11.029 -2.279 -2.780 1.00 89.31 112 PRO A O 1
ATOM 840 N N . PRO A 1 113 ? 10.031 -0.692 -4.072 1.00 91.00 113 PRO A N 1
ATOM 841 C CA . PRO A 1 113 ? 8.721 -0.715 -3.424 1.00 91.00 113 PRO A CA 1
ATOM 842 C C . PRO A 1 113 ? 8.202 -2.126 -3.144 1.00 91.00 113 PRO A C 1
ATOM 844 O O . PRO A 1 113 ? 8.132 -2.960 -4.047 1.00 91.00 113 PRO A O 1
ATOM 847 N N . GLN A 1 114 ? 7.833 -2.401 -1.893 1.00 93.56 114 GLN A N 1
ATOM 848 C CA . GLN A 1 114 ? 7.379 -3.730 -1.456 1.00 93.56 114 GLN A CA 1
ATOM 849 C C . GLN A 1 114 ? 6.069 -3.716 -0.674 1.00 93.56 114 GLN A C 1
ATOM 851 O O . GLN A 1 114 ? 5.392 -4.744 -0.624 1.00 93.56 114 GLN A O 1
ATOM 856 N N . LEU A 1 115 ? 5.711 -2.584 -0.076 1.00 96.00 115 LEU A N 1
ATOM 857 C CA . LEU A 1 115 ? 4.494 -2.441 0.707 1.00 96.00 115 LEU A CA 1
ATOM 858 C C . LEU A 1 115 ? 3.894 -1.062 0.468 1.00 96.00 115 LEU A C 1
ATOM 860 O O . LEU A 1 115 ? 4.629 -0.079 0.403 1.00 96.00 115 LEU A O 1
ATOM 864 N N . MET A 1 116 ? 2.575 -1.010 0.347 1.00 95.50 116 MET A N 1
ATOM 865 C CA . MET A 1 116 ? 1.791 0.213 0.268 1.00 95.50 116 MET A CA 1
ATOM 866 C C . MET A 1 116 ? 0.853 0.310 1.469 1.00 95.50 116 MET A C 1
ATOM 868 O O . MET A 1 116 ? 0.337 -0.710 1.930 1.00 95.50 116 MET A O 1
ATOM 872 N N . LEU A 1 117 ? 0.636 1.530 1.951 1.00 95.19 117 LEU A N 1
ATOM 873 C CA . LEU A 1 117 ? -0.288 1.861 3.029 1.00 95.19 117 LEU A CA 1
ATOM 874 C C . LEU A 1 117 ? -1.239 2.955 2.548 1.00 95.19 117 LEU A C 1
ATOM 876 O O . LEU A 1 117 ? -0.785 4.006 2.099 1.00 95.19 117 LEU A O 1
ATOM 880 N N . GLY A 1 118 ? -2.539 2.683 2.607 1.00 91.50 118 GLY A N 1
ATOM 881 C CA . GLY A 1 118 ? -3.593 3.550 2.091 1.00 91.50 118 GLY A CA 1
ATOM 882 C C . GLY A 1 118 ? -4.465 4.098 3.209 1.00 91.50 118 GLY A C 1
ATOM 883 O O . GLY A 1 118 ? -4.904 3.341 4.075 1.00 91.50 118 GLY A O 1
ATOM 884 N N . PHE A 1 119 ? -4.729 5.402 3.177 1.00 86.44 119 PHE A N 1
ATOM 885 C CA . PHE A 1 119 ? -5.732 6.042 4.025 1.00 86.44 119 PHE A CA 1
ATOM 886 C C . PHE A 1 119 ? -6.985 6.315 3.203 1.00 86.44 119 PHE A C 1
ATOM 888 O O . PHE A 1 119 ? -6.998 7.251 2.400 1.00 86.44 119 PHE A O 1
ATOM 895 N N . ASP A 1 120 ? -8.006 5.487 3.398 1.00 80.56 120 ASP A N 1
ATOM 896 C CA . ASP A 1 120 ? -9.343 5.743 2.877 1.00 80.56 120 ASP A CA 1
ATOM 897 C C . ASP A 1 120 ? -10.034 6.783 3.782 1.00 80.56 120 ASP A C 1
ATOM 899 O O . ASP A 1 120 ? -10.146 6.551 4.989 1.00 80.56 120 ASP A O 1
ATOM 903 N N . PRO A 1 121 ? -10.476 7.938 3.252 1.00 71.06 121 PRO A N 1
ATOM 904 C CA . PRO A 1 121 ? -11.145 8.979 4.038 1.00 71.06 121 PRO A CA 1
ATOM 905 C C . PRO A 1 121 ? -12.430 8.508 4.724 1.00 71.06 121 PRO A C 1
ATOM 907 O O . PRO A 1 121 ? -12.820 9.069 5.746 1.00 71.06 121 PRO A O 1
ATOM 910 N N . SER A 1 122 ? -13.071 7.486 4.158 1.00 67.12 122 SER A N 1
ATOM 911 C CA . SER A 1 122 ? -14.305 6.883 4.657 1.00 67.12 122 SER A CA 1
ATOM 912 C C . SER A 1 122 ? -14.084 5.430 5.093 1.00 67.12 122 SER A C 1
ATOM 914 O O . SER A 1 122 ? -15.042 4.719 5.349 1.00 67.12 122 SER A O 1
ATOM 916 N N . GLY A 1 123 ? -12.852 4.932 5.166 1.00 74.38 123 GLY A N 1
ATOM 917 C CA . GLY A 1 123 ? -12.612 3.496 5.296 1.00 74.38 123 GLY A CA 1
ATOM 918 C C . GLY A 1 123 ? -11.542 3.128 6.315 1.00 74.38 123 GLY A C 1
ATOM 919 O O . GLY A 1 123 ? -10.866 3.987 6.888 1.00 74.38 123 GLY A O 1
ATOM 920 N N . PRO A 1 124 ? -11.376 1.822 6.579 1.00 81.94 124 PRO A N 1
ATOM 921 C CA . PRO A 1 124 ? -10.244 1.338 7.348 1.00 81.94 124 PRO A CA 1
ATOM 922 C C . PRO A 1 124 ? -8.936 1.587 6.593 1.00 81.94 124 PRO A C 1
ATOM 924 O O . PRO A 1 124 ? -8.890 1.732 5.372 1.00 81.94 124 PRO A O 1
ATOM 927 N N . VAL A 1 125 ? -7.831 1.580 7.333 1.00 90.00 125 VAL A N 1
ATOM 928 C CA . VAL A 1 125 ? -6.500 1.669 6.728 1.00 90.00 125 VAL A CA 1
ATOM 929 C C . VAL A 1 125 ? -6.229 0.418 5.904 1.00 90.00 125 VAL A C 1
ATOM 931 O O . VAL A 1 125 ? -6.496 -0.699 6.347 1.00 90.00 125 VAL A O 1
ATOM 934 N N . LEU A 1 126 ? -5.661 0.6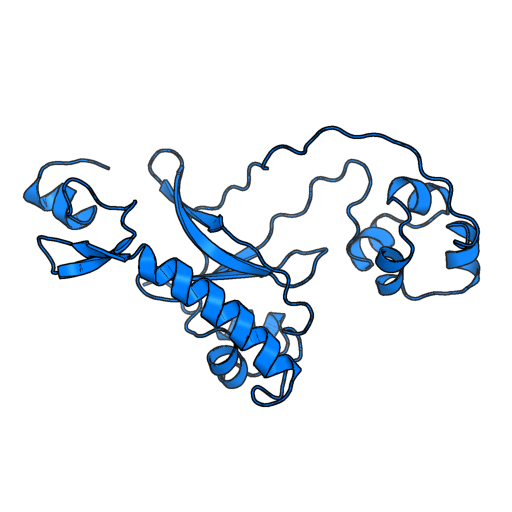08 4.719 1.00 92.69 126 LEU A N 1
ATOM 935 C CA . LEU A 1 126 ? -5.368 -0.461 3.777 1.00 92.69 126 LEU A CA 1
ATOM 936 C C . LEU A 1 126 ? -3.875 -0.780 3.773 1.00 92.69 126 LEU A C 1
ATOM 938 O O . LEU A 1 126 ? -3.037 0.121 3.759 1.00 92.69 126 LEU A O 1
ATOM 942 N N . LEU A 1 127 ? -3.536 -2.065 3.699 1.00 95.62 127 LEU A N 1
ATOM 943 C CA . LEU A 1 127 ? -2.219 -2.524 3.268 1.00 95.62 127 LEU A CA 1
ATOM 944 C C . LEU A 1 127 ? -2.337 -3.185 1.903 1.00 95.62 127 LE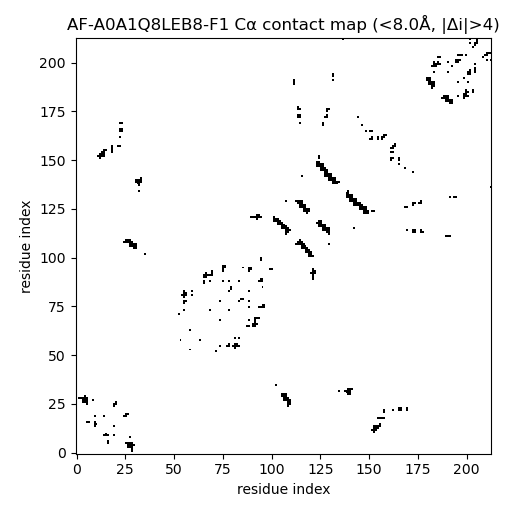U A C 1
ATOM 946 O O . LEU A 1 127 ? -3.197 -4.033 1.686 1.00 95.62 127 LEU A O 1
ATOM 950 N N . ALA A 1 128 ? -1.437 -2.837 0.995 1.00 95.38 128 ALA A N 1
ATOM 951 C CA . ALA A 1 128 ? -1.407 -3.402 -0.343 1.00 95.38 128 ALA A CA 1
ATOM 952 C C . ALA A 1 128 ? 0.023 -3.711 -0.777 1.00 95.38 128 ALA A C 1
ATOM 954 O O . ALA A 1 128 ? 1.015 -3.263 -0.196 1.00 95.38 128 ALA A O 1
ATOM 955 N N . ARG A 1 129 ? 0.134 -4.515 -1.823 1.00 94.38 129 ARG A N 1
ATOM 956 C CA . ARG A 1 129 ? 1.385 -4.759 -2.521 1.00 94.38 129 ARG A CA 1
ATOM 957 C C . ARG A 1 129 ? 1.482 -3.778 -3.694 1.00 94.38 129 ARG A C 1
ATOM 959 O O . ARG A 1 129 ? 0.526 -3.693 -4.457 1.00 94.38 129 ARG A O 1
ATOM 966 N N . PRO A 1 130 ? 2.633 -3.129 -3.919 1.00 91.62 130 PRO A N 1
ATOM 967 C CA . PRO A 1 130 ? 2.821 -2.308 -5.106 1.00 91.62 130 PRO A CA 1
ATOM 968 C C . PRO A 1 130 ? 2.906 -3.176 -6.366 1.00 91.62 130 PRO A C 1
ATOM 970 O O . PRO A 1 130 ? 3.701 -4.123 -6.431 1.00 91.62 130 PRO A O 1
ATOM 973 N N . GLU A 1 131 ? 2.096 -2.856 -7.372 1.00 89.06 131 GLU A N 1
ATOM 974 C CA . GLU A 1 131 ? 2.253 -3.337 -8.746 1.00 89.06 131 GLU A CA 1
ATOM 975 C C . GLU A 1 131 ? 2.616 -2.145 -9.645 1.00 89.06 131 GLU A C 1
ATOM 977 O O . GLU A 1 131 ? 1.816 -1.224 -9.791 1.00 89.06 131 GLU A O 1
ATOM 982 N N . PRO A 1 132 ? 3.818 -2.124 -10.242 1.00 86.31 132 PRO A N 1
ATOM 983 C CA . PRO A 1 132 ? 4.185 -1.078 -11.184 1.00 86.31 132 PRO A CA 1
ATOM 984 C C . PRO A 1 132 ? 3.298 -1.101 -12.426 1.00 86.31 132 PRO A C 1
ATOM 986 O O . PRO A 1 132 ? 3.163 -2.142 -13.076 1.00 86.31 132 PRO A O 1
ATOM 989 N N . ARG A 1 133 ? 2.781 0.070 -12.784 1.00 83.38 133 ARG A N 1
ATOM 990 C CA . ARG A 1 133 ? 2.071 0.353 -14.029 1.00 83.38 133 ARG A CA 1
ATOM 991 C C . ARG A 1 133 ? 2.691 1.590 -14.679 1.00 83.38 133 ARG A C 1
ATOM 993 O O . ARG A 1 133 ? 3.322 2.411 -14.019 1.00 83.38 133 ARG A O 1
ATOM 1000 N N . TRP A 1 134 ? 2.519 1.707 -15.988 1.00 72.50 134 TRP A N 1
ATOM 1001 C CA . TRP A 1 134 ? 2.816 2.930 -16.722 1.00 72.50 134 TRP A CA 1
ATOM 1002 C C . TRP A 1 134 ? 1.524 3.699 -16.976 1.00 72.50 134 TRP A C 1
ATOM 1004 O O . TRP A 1 134 ? 0.565 3.142 -17.520 1.00 72.50 134 TRP A O 1
ATOM 1014 N N . ASP A 1 135 ? 1.503 4.964 -16.568 1.00 69.81 135 ASP A N 1
ATOM 1015 C CA . ASP A 1 135 ? 0.476 5.924 -16.949 1.00 69.81 135 ASP A CA 1
ATOM 1016 C C . ASP A 1 135 ? 1.073 6.923 -17.940 1.00 69.81 135 ASP A C 1
ATOM 1018 O O . ASP A 1 135 ? 1.796 7.856 -17.580 1.00 69.81 135 ASP A O 1
ATOM 1022 N N . GLY A 1 136 ? 0.903 6.631 -19.230 1.00 73.38 136 GLY A N 1
ATOM 1023 C CA . GLY A 1 136 ? 1.701 7.266 -20.272 1.00 73.38 136 GLY A CA 1
ATOM 1024 C C . GLY A 1 136 ? 3.197 7.014 -20.047 1.00 73.38 136 GLY A C 1
ATOM 1025 O O . GLY A 1 136 ? 3.662 5.886 -20.177 1.00 73.38 136 GLY A O 1
ATOM 1026 N N . HIS A 1 137 ? 3.936 8.072 -19.710 1.00 70.56 137 HIS A N 1
ATOM 1027 C CA . HIS A 1 137 ? 5.380 8.052 -19.431 1.00 70.56 137 HIS A CA 1
ATOM 1028 C C . HIS A 1 137 ? 5.701 8.151 -17.930 1.00 70.56 137 HIS A C 1
ATOM 1030 O O . HIS A 1 137 ? 6.868 8.218 -17.543 1.00 70.56 137 HIS A O 1
ATOM 1036 N N . LEU A 1 138 ? 4.680 8.198 -17.072 1.00 66.50 138 LEU A N 1
ATOM 1037 C CA . LEU A 1 138 ? 4.860 8.277 -15.630 1.00 66.50 138 LEU A CA 1
ATOM 1038 C C . LEU A 1 138 ? 4.790 6.867 -15.030 1.00 66.50 138 LEU A C 1
ATOM 1040 O O . LEU A 1 138 ? 3.805 6.154 -15.247 1.00 66.50 138 LEU A O 1
ATOM 1044 N N . PRO A 1 139 ? 5.820 6.432 -14.284 1.00 74.19 139 PRO A N 1
ATOM 1045 C CA . PRO A 1 139 ? 5.735 5.202 -13.520 1.00 74.19 139 PRO A CA 1
ATOM 1046 C C . PRO A 1 139 ? 4.816 5.432 -12.320 1.00 74.19 139 PRO A C 1
ATOM 1048 O O . PRO A 1 139 ? 5.052 6.332 -11.514 1.00 74.19 139 PRO A O 1
ATOM 1051 N N . VAL A 1 140 ? 3.793 4.596 -12.193 1.00 82.69 140 VAL A N 1
ATOM 1052 C CA . VAL A 1 140 ? 2.820 4.646 -11.098 1.00 82.69 140 VAL A CA 1
ATOM 1053 C C . VAL A 1 140 ? 2.758 3.291 -10.399 1.00 82.69 140 VAL A C 1
ATOM 1055 O O . VAL A 1 140 ? 3.171 2.265 -10.951 1.00 82.69 140 VAL A O 1
ATOM 1058 N N . LEU A 1 141 ? 2.274 3.273 -9.159 1.00 85.69 141 LEU A N 1
ATOM 1059 C CA . LEU A 1 141 ? 2.096 2.048 -8.382 1.00 85.69 141 LEU A CA 1
ATOM 1060 C C . LEU A 1 141 ? 0.613 1.823 -8.115 1.00 85.69 141 LEU A C 1
ATOM 1062 O O . LEU A 1 141 ? -0.006 2.595 -7.387 1.00 85.69 141 LEU A O 1
ATOM 1066 N N . 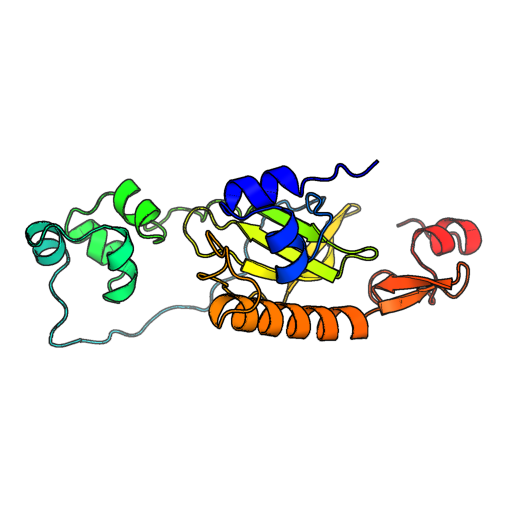ASP A 1 142 ? 0.073 0.735 -8.653 1.00 87.62 142 ASP A N 1
ATOM 1067 C CA . ASP A 1 142 ? -1.283 0.314 -8.335 1.00 87.62 142 ASP A CA 1
ATOM 1068 C C . ASP A 1 142 ? -1.279 -0.532 -7.045 1.00 87.62 142 ASP A C 1
ATOM 1070 O O . ASP A 1 142 ? -0.406 -1.399 -6.867 1.00 87.62 142 ASP A O 1
ATOM 1074 N N . PRO A 1 143 ? -2.252 -0.324 -6.141 1.00 89.00 143 PRO A N 1
ATOM 1075 C CA . PRO A 1 143 ? -2.410 -1.138 -4.944 1.00 89.00 143 PRO A CA 1
ATOM 1076 C C . PRO A 1 143 ? -3.016 -2.502 -5.305 1.00 89.00 143 PRO A C 1
ATOM 1078 O O . PRO A 1 143 ? -4.218 -2.645 -5.512 1.00 89.00 143 PRO A O 1
ATOM 1081 N N . ALA A 1 144 ? -2.184 -3.540 -5.357 1.00 87.56 144 ALA A N 1
ATOM 1082 C CA . ALA A 1 144 ? -2.624 -4.910 -5.597 1.00 87.56 144 ALA A CA 1
ATOM 1083 C C . ALA A 1 144 ? -2.791 -5.690 -4.287 1.00 87.56 144 ALA A C 1
ATOM 1085 O O . ALA A 1 144 ? -2.046 -5.489 -3.327 1.00 87.56 144 ALA A O 1
ATOM 1086 N N . ASP A 1 145 ? -3.715 -6.654 -4.276 1.00 91.31 145 ASP A N 1
ATOM 1087 C CA . ASP A 1 145 ? -3.990 -7.506 -3.111 1.00 91.31 145 ASP A CA 1
ATOM 1088 C C . ASP A 1 145 ? -4.312 -6.681 -1.845 1.00 91.31 145 ASP A C 1
ATOM 1090 O O . ASP A 1 145 ? -3.819 -7.013 -0.766 1.00 91.31 145 ASP A O 1
ATOM 1094 N N . ALA A 1 146 ? -5.061 -5.579 -1.982 1.00 90.19 146 ALA A N 1
ATOM 1095 C CA . ALA A 1 146 ? -5.375 -4.683 -0.871 1.00 90.19 146 ALA A CA 1
ATOM 1096 C C . ALA A 1 146 ? -6.160 -5.412 0.232 1.00 90.19 146 ALA A C 1
ATOM 1098 O O . ALA A 1 146 ? -7.094 -6.166 -0.041 1.00 90.19 146 ALA A O 1
ATOM 1099 N N . VAL A 1 147 ? -5.755 -5.191 1.480 1.00 90.94 147 VAL A N 1
ATOM 1100 C CA . VAL A 1 147 ? -6.352 -5.783 2.678 1.00 90.94 147 VAL A CA 1
ATOM 1101 C C . VAL A 1 147 ? -6.611 -4.682 3.694 1.00 90.94 147 VAL A C 1
ATOM 1103 O O . VAL A 1 147 ? -5.715 -3.894 3.999 1.00 90.94 147 VAL A O 1
ATOM 1106 N N . GLU A 1 148 ? -7.819 -4.656 4.241 1.00 92.12 148 GLU A N 1
ATOM 1107 C CA . GLU A 1 148 ? -8.194 -3.767 5.337 1.00 92.12 148 GLU A CA 1
ATOM 1108 C C . GLU A 1 148 ? -7.532 -4.197 6.647 1.00 92.12 148 GLU A C 1
ATOM 1110 O O . GLU A 1 148 ? -7.512 -5.376 7.007 1.00 92.12 148 GLU A O 1
ATOM 1115 N N . VAL A 1 149 ? -6.999 -3.228 7.385 1.00 91.00 149 VAL A N 1
ATOM 1116 C CA . VAL A 1 149 ? -6.320 -3.443 8.664 1.00 91.00 149 VAL A CA 1
ATOM 1117 C C . VAL A 1 149 ? -6.891 -2.476 9.707 1.00 91.00 149 VAL A C 1
ATOM 1119 O O . VAL A 1 149 ? -6.209 -1.547 10.145 1.00 91.00 149 VAL A O 1
ATOM 1122 N N . PRO A 1 150 ? -8.155 -2.678 10.133 1.00 85.38 150 PRO A N 1
ATOM 1123 C CA . PRO A 1 150 ? -8.861 -1.745 11.016 1.00 85.38 150 PRO A CA 1
ATOM 1124 C C . PRO A 1 150 ? -8.226 -1.623 12.407 1.00 85.38 150 PRO A C 1
ATOM 1126 O O . PRO A 1 150 ? -8.466 -0.647 13.104 1.00 85.38 150 PRO A O 1
ATOM 1129 N N . VAL A 1 151 ? -7.407 -2.600 12.805 1.00 89.94 151 VAL A N 1
ATOM 1130 C CA . VAL A 1 151 ? -6.714 -2.628 14.102 1.00 89.94 151 VAL A CA 1
ATOM 1131 C C . VAL A 1 151 ? -5.365 -1.904 14.097 1.00 89.94 151 VAL A C 1
ATOM 1133 O O . VAL A 1 151 ? -4.721 -1.843 15.136 1.00 89.94 151 VAL A O 1
ATOM 1136 N N . LEU A 1 152 ? -4.898 -1.398 12.948 1.00 90.12 152 LEU A N 1
ATOM 1137 C CA . LEU A 1 152 ? -3.612 -0.697 12.860 1.00 90.12 152 LEU A CA 1
ATOM 1138 C C . LEU A 1 152 ? -3.631 0.689 13.533 1.00 90.12 152 LEU A C 1
ATOM 1140 O O . LEU A 1 152 ? -2.676 0.988 14.253 1.00 90.12 152 LEU A O 1
ATOM 1144 N N . PRO A 1 153 ? -4.657 1.543 13.342 1.00 91.88 153 PRO A N 1
ATOM 1145 C CA . PRO A 1 153 ? -4.738 2.811 14.060 1.00 91.88 153 PRO A CA 1
ATOM 1146 C C . PRO A 1 153 ? -4.809 2.608 15.581 1.00 91.88 153 PRO A C 1
ATOM 1148 O O . PRO A 1 153 ? -5.616 1.820 16.066 1.00 91.88 153 PRO A O 1
ATOM 1151 N N . GLY A 1 154 ? -3.978 3.331 16.334 1.00 89.81 154 GLY A N 1
ATOM 1152 C CA . GLY A 1 154 ? -3.900 3.239 17.798 1.00 89.81 154 GLY A CA 1
ATOM 1153 C C . GLY A 1 154 ? -3.298 1.937 18.342 1.00 89.81 154 GLY A C 1
ATOM 1154 O O . GLY A 1 154 ? -3.419 1.662 19.533 1.00 89.81 154 GLY A O 1
ATOM 1155 N N . CYS A 1 155 ? -2.679 1.105 17.497 1.00 90.75 155 CYS A N 1
ATOM 1156 C CA . CYS A 1 155 ? -1.995 -0.101 17.954 1.00 90.75 155 CYS A CA 1
ATOM 1157 C C . CYS A 1 155 ? -0.668 0.247 18.643 1.00 90.75 155 CYS A C 1
ATOM 1159 O O . CYS A 1 155 ? 0.333 0.492 17.970 1.00 90.75 155 CYS A O 1
ATOM 1161 N N . ASP A 1 156 ? -0.648 0.194 19.974 1.00 92.06 156 ASP A N 1
ATOM 1162 C CA . ASP A 1 156 ? 0.541 0.513 20.779 1.00 92.06 156 ASP A CA 1
ATOM 1163 C C . ASP A 1 156 ? 1.385 -0.715 21.161 1.00 92.06 156 ASP A C 1
ATOM 1165 O O . ASP A 1 156 ? 2.569 -0.581 21.473 1.00 92.06 156 ASP A O 1
ATOM 1169 N N . ASP A 1 157 ? 0.801 -1.917 21.112 1.00 93.19 157 ASP A N 1
ATOM 1170 C CA . ASP A 1 157 ? 1.480 -3.175 21.435 1.00 93.19 157 ASP A CA 1
ATOM 1171 C C . ASP A 1 157 ? 1.736 -4.007 20.162 1.00 93.19 157 ASP A C 1
ATOM 1173 O O . ASP A 1 157 ? 0.821 -4.662 19.650 1.00 93.19 157 ASP A O 1
ATOM 1177 N N . PRO A 1 158 ? 2.968 -4.003 19.618 1.00 91.81 158 PRO A N 1
ATOM 1178 C CA . PRO A 1 158 ? 3.293 -4.784 18.430 1.00 91.81 158 PRO A CA 1
ATOM 1179 C C . PRO A 1 158 ? 3.326 -6.300 18.674 1.00 91.81 158 PRO A C 1
ATOM 1181 O O . PRO A 1 158 ? 3.252 -7.069 17.705 1.00 91.81 158 PRO A O 1
ATOM 1184 N N . ASP A 1 159 ? 3.450 -6.735 19.929 1.00 94.00 159 ASP A N 1
ATOM 1185 C CA . ASP A 1 159 ? 3.598 -8.140 20.309 1.00 94.00 159 ASP A CA 1
ATOM 1186 C C . ASP A 1 159 ? 2.282 -8.793 20.740 1.00 94.00 159 ASP A C 1
ATOM 1188 O O . ASP A 1 159 ? 2.169 -10.019 20.672 1.00 94.00 159 ASP A O 1
ATOM 1192 N N . GLY A 1 160 ? 1.274 -7.992 21.080 1.00 94.38 160 GLY A N 1
ATOM 1193 C CA . GLY A 1 160 ? -0.092 -8.451 21.314 1.00 94.38 160 GLY A CA 1
ATOM 1194 C C . GLY A 1 160 ? -0.798 -8.987 20.061 1.00 94.38 160 GLY A C 1
ATOM 1195 O O . GLY A 1 160 ? -0.333 -8.842 18.925 1.00 94.38 160 GLY A O 1
ATOM 1196 N N . ASP A 1 161 ? -1.978 -9.580 20.264 1.00 94.69 161 ASP A N 1
ATOM 1197 C CA . ASP A 1 161 ? -2.783 -10.190 19.194 1.00 94.69 161 ASP A CA 1
ATOM 1198 C C . ASP A 1 161 ? -3.085 -9.240 18.012 1.00 94.69 161 ASP A C 1
ATOM 1200 O O . ASP A 1 161 ? -2.929 -9.669 16.861 1.00 94.69 161 ASP A O 1
ATOM 1204 N N . PRO A 1 162 ? -3.443 -7.950 18.223 1.00 92.62 162 PRO A N 1
ATOM 1205 C CA . PRO A 1 162 ? -3.630 -7.004 17.121 1.00 92.62 162 PRO A CA 1
ATOM 1206 C C . PRO A 1 162 ? -2.346 -6.795 16.309 1.00 92.62 162 PRO A C 1
ATOM 1208 O O . PRO A 1 162 ? -2.365 -6.850 15.077 1.00 92.62 162 PRO A O 1
ATOM 1211 N N . GLY A 1 163 ? -1.209 -6.635 16.994 1.00 94.25 163 GLY A N 1
ATOM 1212 C CA . GLY A 1 163 ? 0.098 -6.487 16.365 1.00 94.25 163 GLY A CA 1
ATOM 1213 C C . GLY A 1 163 ? 0.512 -7.724 15.568 1.00 94.25 163 GLY A C 1
ATOM 1214 O O . GLY A 1 163 ? 1.056 -7.610 14.465 1.00 94.25 163 GLY A O 1
ATOM 1215 N N . LEU A 1 164 ? 0.207 -8.923 16.071 1.00 95.38 164 LEU A N 1
ATOM 1216 C CA . LEU A 1 164 ? 0.424 -10.173 15.346 1.00 95.38 164 LEU A CA 1
ATOM 1217 C C . LEU A 1 164 ? -0.428 -10.247 14.069 1.00 95.38 164 LEU A C 1
ATOM 1219 O O . LEU A 1 164 ? 0.105 -10.591 13.011 1.00 95.38 164 LEU A O 1
ATOM 1223 N N . ALA A 1 165 ? -1.714 -9.891 14.136 1.00 93.94 165 ALA A N 1
ATOM 1224 C CA . ALA A 1 165 ? -2.608 -9.894 12.976 1.00 93.94 165 ALA A CA 1
ATOM 1225 C C . ALA A 1 165 ? -2.110 -8.952 11.864 1.00 93.94 165 ALA A C 1
ATOM 1227 O O . ALA A 1 165 ? -2.018 -9.350 10.698 1.00 93.94 165 ALA A O 1
ATOM 1228 N N . ILE A 1 166 ? -1.684 -7.737 12.227 1.00 96.25 166 ILE A N 1
ATOM 1229 C CA . ILE A 1 166 ? -1.101 -6.760 11.293 1.00 96.25 166 ILE A CA 1
ATOM 1230 C C . ILE A 1 166 ? 0.151 -7.336 10.619 1.00 96.25 166 ILE A C 1
ATOM 1232 O O . ILE A 1 166 ? 0.287 -7.302 9.391 1.00 96.25 166 ILE A O 1
ATOM 1236 N N . ARG A 1 167 ? 1.066 -7.914 11.409 1.00 96.81 167 ARG A N 1
ATOM 1237 C CA . ARG A 1 167 ? 2.313 -8.499 10.896 1.00 96.81 167 ARG A CA 1
ATOM 1238 C C . ARG A 1 167 ? 2.060 -9.685 9.969 1.00 96.81 167 ARG A C 1
ATOM 1240 O O . ARG A 1 167 ? 2.766 -9.823 8.973 1.00 96.81 167 ARG A O 1
ATOM 1247 N N . GLN A 1 168 ? 1.045 -10.508 10.235 1.00 96.19 168 GLN A N 1
ATOM 1248 C CA . GLN A 1 168 ? 0.671 -11.615 9.349 1.00 96.19 168 GLN A CA 1
ATOM 1249 C C . GLN A 1 168 ? 0.229 -11.120 7.964 1.00 96.19 168 GLN A C 1
ATOM 1251 O O . GLN A 1 168 ? 0.690 -11.661 6.950 1.00 96.19 168 GLN A O 1
ATOM 1256 N N . VAL A 1 169 ? -0.602 -10.070 7.911 1.00 96.88 169 VAL A N 1
ATOM 1257 C CA . VAL A 1 169 ? -1.020 -9.427 6.652 1.00 96.88 169 VAL A CA 1
ATOM 1258 C C . VAL A 1 169 ? 0.197 -8.853 5.926 1.00 96.88 169 VAL A C 1
ATOM 1260 O O . VAL A 1 169 ? 0.444 -9.205 4.765 1.00 96.88 169 VAL A O 1
ATOM 1263 N N . ARG A 1 170 ? 1.012 -8.049 6.626 1.00 97.25 170 ARG A N 1
ATOM 1264 C CA . ARG A 1 170 ? 2.254 -7.470 6.091 1.00 97.25 170 ARG A CA 1
ATOM 1265 C C . ARG A 1 170 ? 3.161 -8.546 5.504 1.00 97.25 170 ARG A C 1
ATOM 1267 O O . ARG A 1 170 ? 3.593 -8.434 4.360 1.00 97.25 170 ARG A O 1
ATOM 1274 N N . ASP A 1 171 ? 3.464 -9.595 6.260 1.00 97.44 171 ASP A N 1
ATOM 1275 C CA . ASP A 1 171 ? 4.403 -10.633 5.836 1.00 97.44 171 ASP A CA 1
ATOM 1276 C C . ASP A 1 171 ? 3.866 -11.420 4.636 1.00 97.44 171 ASP A C 1
ATOM 1278 O O . ASP A 1 171 ? 4.633 -11.820 3.757 1.00 97.44 171 ASP A O 1
ATOM 1282 N N . GLY A 1 172 ? 2.546 -11.610 4.556 1.00 97.56 172 GLY A N 1
ATOM 1283 C CA . GLY A 1 172 ? 1.882 -12.150 3.373 1.00 97.56 172 GLY A CA 1
ATOM 1284 C C . GLY A 1 172 ? 2.134 -11.299 2.127 1.00 97.56 172 GLY A C 1
ATOM 1285 O O . GLY A 1 172 ? 2.561 -11.832 1.097 1.00 97.56 172 GLY A O 1
ATOM 1286 N N . LEU A 1 173 ? 1.927 -9.985 2.235 1.00 96.88 173 LEU A N 1
ATOM 1287 C CA . LEU A 1 173 ? 2.154 -9.029 1.149 1.00 96.88 173 LEU A CA 1
ATOM 1288 C C . LEU A 1 173 ? 3.631 -8.954 0.755 1.00 96.88 173 LEU A C 1
ATOM 1290 O O . LEU A 1 173 ? 3.949 -9.106 -0.423 1.00 96.88 173 LEU A O 1
ATOM 1294 N N . LEU A 1 174 ? 4.544 -8.839 1.724 1.00 96.31 174 LEU A N 1
ATOM 1295 C CA . LEU A 1 174 ? 5.988 -8.792 1.478 1.00 96.31 174 LEU A CA 1
ATOM 1296 C C . LEU A 1 174 ? 6.492 -10.058 0.783 1.00 96.31 174 LEU A C 1
ATOM 1298 O O . LEU A 1 174 ? 7.288 -9.976 -0.153 1.00 96.31 174 LEU A O 1
ATOM 1302 N N . ARG A 1 175 ? 6.015 -11.243 1.188 1.00 97.44 175 ARG A N 1
ATOM 1303 C CA . ARG A 1 175 ? 6.356 -12.499 0.501 1.00 97.44 175 ARG A CA 1
ATOM 1304 C C . ARG A 1 175 ? 5.895 -12.487 -0.956 1.00 97.44 175 ARG A C 1
ATOM 1306 O O . ARG A 1 175 ? 6.650 -12.925 -1.823 1.00 97.44 175 ARG A O 1
ATOM 1313 N N . ARG A 1 176 ? 4.684 -11.993 -1.241 1.00 96.19 176 ARG A N 1
ATOM 1314 C CA . ARG A 1 176 ? 4.166 -11.871 -2.617 1.00 96.19 176 ARG A CA 1
ATOM 1315 C C . ARG A 1 176 ? 4.936 -10.827 -3.430 1.00 96.19 176 ARG A C 1
ATOM 1317 O O . ARG A 1 176 ? 5.277 -11.107 -4.576 1.00 96.19 176 ARG A O 1
ATOM 1324 N N . ALA A 1 177 ? 5.266 -9.681 -2.835 1.00 94.44 177 ALA A N 1
ATOM 1325 C CA . ALA A 1 177 ? 6.059 -8.618 -3.454 1.00 94.44 177 ALA A CA 1
ATOM 1326 C C . ALA A 1 177 ? 7.451 -9.119 -3.855 1.00 94.44 177 ALA A C 1
ATOM 1328 O O . ALA A 1 177 ? 7.847 -9.029 -5.015 1.00 94.44 177 ALA A O 1
ATOM 1329 N N . ARG A 1 178 ? 8.168 -9.744 -2.913 1.00 95.31 178 ARG A N 1
ATOM 1330 C CA . ARG A 1 178 ? 9.543 -10.224 -3.116 1.00 95.31 178 ARG A CA 1
ATOM 1331 C C . ARG A 1 178 ? 9.653 -11.305 -4.187 1.00 95.31 178 ARG A C 1
ATOM 1333 O O . ARG A 1 178 ? 10.643 -11.334 -4.904 1.00 95.31 178 ARG A O 1
ATOM 1340 N N . ARG A 1 179 ? 8.626 -12.145 -4.363 1.00 95.56 179 ARG A N 1
ATOM 1341 C CA . ARG A 1 179 ? 8.570 -13.140 -5.455 1.00 95.56 179 ARG A CA 1
ATOM 1342 C C . ARG A 1 179 ? 8.507 -12.518 -6.853 1.00 95.56 179 ARG A C 1
ATOM 1344 O O . ARG A 1 179 ? 8.741 -13.223 -7.829 1.00 95.56 179 ARG A O 1
ATOM 1351 N N . ARG A 1 180 ? 8.171 -11.230 -6.963 1.00 94.00 180 ARG A N 1
ATO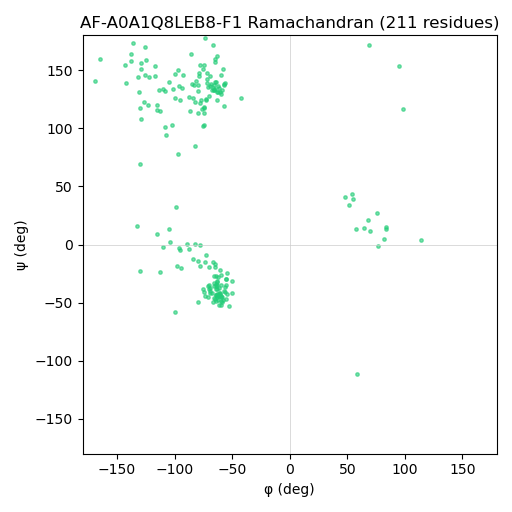M 1352 C CA . ARG A 1 180 ? 8.166 -10.484 -8.230 1.00 94.00 180 ARG A CA 1
ATOM 1353 C C . ARG A 1 180 ? 9.451 -9.703 -8.464 1.00 94.00 180 ARG A C 1
ATOM 1355 O O . ARG A 1 180 ? 9.590 -9.100 -9.526 1.00 94.00 180 ARG A O 1
ATOM 1362 N N . LEU A 1 181 ? 10.370 -9.696 -7.502 1.00 94.31 181 LEU A N 1
ATOM 1363 C CA . LEU A 1 181 ? 11.652 -9.036 -7.663 1.00 94.31 181 LEU A CA 1
ATOM 1364 C C . LEU A 1 181 ? 12.624 -9.957 -8.399 1.00 94.31 181 LEU A C 1
ATOM 1366 O O . LEU A 1 181 ? 12.715 -11.150 -8.121 1.00 94.31 181 LEU A O 1
ATOM 1370 N N . THR A 1 182 ? 13.353 -9.374 -9.337 1.00 95.31 182 THR A N 1
ATOM 1371 C CA . THR A 1 182 ? 14.484 -9.983 -10.037 1.00 95.31 182 THR A CA 1
ATOM 1372 C C . THR A 1 182 ? 15.697 -9.067 -9.899 1.00 95.31 182 THR A C 1
ATOM 1374 O O . THR A 1 182 ? 15.564 -7.933 -9.444 1.00 95.31 182 THR A O 1
ATOM 1377 N N . HIS A 1 183 ? 16.881 -9.527 -10.286 1.00 96.44 183 HIS A N 1
ATOM 1378 C CA . HIS A 1 183 ? 18.060 -8.668 -10.344 1.00 96.44 183 HIS A CA 1
ATOM 1379 C C . HIS A 1 183 ? 18.256 -8.149 -11.764 1.00 96.44 183 HIS A C 1
ATOM 1381 O O . HIS A 1 183 ? 18.141 -8.902 -12.731 1.00 96.44 183 HIS A O 1
ATOM 1387 N N . CYS A 1 184 ? 18.570 -6.861 -11.885 1.00 94.94 184 CYS A N 1
ATOM 1388 C CA . CYS A 1 184 ? 19.010 -6.287 -13.150 1.00 94.94 184 CYS A CA 1
ATOM 1389 C C . CYS A 1 184 ? 20.288 -6.993 -13.620 1.00 94.94 184 CYS A C 1
ATOM 1391 O O . CYS A 1 184 ? 21.261 -7.049 -12.871 1.00 94.94 184 CYS A O 1
ATOM 1393 N N . VAL A 1 185 ? 20.327 -7.459 -14.869 1.00 95.94 185 VAL A N 1
ATOM 1394 C CA . VAL A 1 185 ? 21.496 -8.173 -15.421 1.00 95.94 185 VAL A CA 1
ATOM 1395 C C . VAL A 1 185 ? 22.748 -7.299 -15.572 1.00 95.94 185 VAL A C 1
ATOM 1397 O O . VAL A 1 185 ? 23.840 -7.832 -15.729 1.00 95.94 185 VAL A O 1
ATOM 1400 N N . ILE A 1 186 ? 22.605 -5.969 -15.507 1.00 94.56 186 ILE A N 1
ATOM 1401 C CA . ILE A 1 186 ? 23.711 -5.008 -15.656 1.00 94.56 186 ILE A CA 1
ATOM 1402 C C . ILE A 1 186 ? 24.198 -4.504 -14.293 1.00 94.56 186 ILE A C 1
ATOM 1404 O O . ILE A 1 186 ? 25.368 -4.650 -13.959 1.00 94.56 186 ILE A O 1
ATOM 1408 N N . CYS A 1 187 ? 23.317 -3.897 -13.489 1.00 95.50 187 CYS A N 1
ATOM 1409 C CA . CYS A 1 187 ? 23.713 -3.283 -12.215 1.00 95.50 187 CYS A CA 1
ATOM 1410 C C . CYS A 1 187 ? 23.510 -4.182 -10.990 1.00 95.50 187 CYS A C 1
ATOM 1412 O O . CYS A 1 187 ? 23.818 -3.755 -9.878 1.00 95.50 187 CYS A O 1
ATOM 1414 N N . LEU A 1 188 ? 22.956 -5.387 -11.173 1.00 95.69 188 LEU A N 1
ATOM 1415 C CA . LEU A 1 188 ? 22.696 -6.384 -10.127 1.00 95.69 188 LEU A CA 1
ATOM 1416 C C . LEU A 1 188 ? 21.809 -5.899 -8.971 1.00 95.69 188 LEU A C 1
ATOM 1418 O O . LEU A 1 188 ? 21.710 -6.570 -7.949 1.00 95.69 188 LEU A O 1
ATOM 1422 N N . ARG A 1 189 ? 21.131 -4.753 -9.111 1.00 94.44 189 ARG A N 1
ATOM 1423 C CA . ARG A 1 189 ? 20.172 -4.272 -8.110 1.00 94.44 189 ARG A CA 1
ATOM 1424 C C . ARG A 1 189 ? 18.838 -5.012 -8.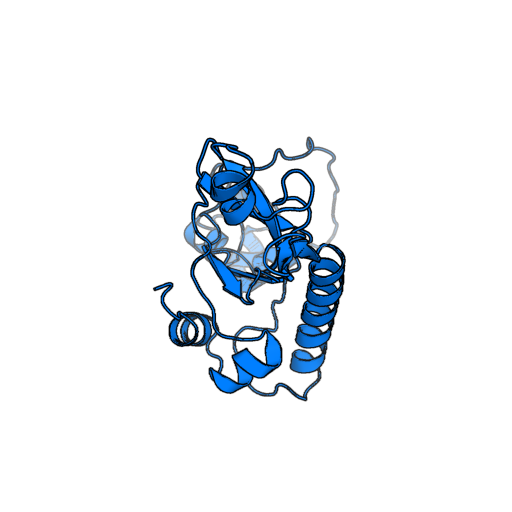236 1.00 94.44 189 ARG A C 1
ATOM 1426 O O . ARG A 1 189 ? 18.432 -5.318 -9.363 1.00 94.44 189 ARG A O 1
ATOM 1433 N N . PRO A 1 190 ? 18.144 -5.271 -7.114 1.00 94.06 190 PRO A N 1
ATOM 1434 C CA . PRO A 1 190 ? 16.796 -5.815 -7.144 1.00 94.06 190 PRO A CA 1
ATOM 1435 C C . PRO A 1 190 ? 15.836 -4.812 -7.789 1.00 94.06 190 PRO A C 1
ATOM 1437 O O . PRO A 1 190 ? 15.847 -3.626 -7.468 1.00 94.06 190 PRO A O 1
ATOM 1440 N N . VAL A 1 191 ? 14.995 -5.298 -8.694 1.00 93.19 191 VAL A N 1
ATOM 1441 C CA . VAL A 1 191 ? 13.985 -4.526 -9.420 1.00 93.19 191 VAL A CA 1
ATOM 1442 C C . VAL A 1 191 ? 12.726 -5.356 -9.604 1.00 93.19 191 VAL A C 1
ATOM 1444 O O . VAL A 1 191 ? 12.770 -6.587 -9.615 1.00 93.19 191 VAL A O 1
ATOM 1447 N N . HIS A 1 192 ? 11.582 -4.696 -9.750 1.00 92.12 192 HIS A N 1
ATOM 1448 C CA . HIS A 1 192 ? 10.350 -5.406 -10.067 1.00 92.12 192 HIS A CA 1
ATOM 1449 C C . HIS A 1 192 ? 10.440 -6.007 -11.474 1.00 92.12 192 HIS A C 1
ATOM 1451 O O . HIS A 1 192 ? 10.846 -5.324 -12.409 1.00 92.12 192 HIS A O 1
ATOM 1457 N N . ARG A 1 193 ? 10.030 -7.267 -11.655 1.00 90.75 193 ARG A N 1
ATOM 1458 C CA . ARG A 1 193 ? 10.117 -7.975 -12.946 1.00 90.75 193 ARG A CA 1
ATOM 1459 C C . ARG A 1 193 ? 9.416 -7.248 -14.098 1.00 90.75 193 ARG A C 1
ATOM 1461 O O . ARG A 1 193 ? 9.919 -7.263 -15.214 1.00 90.75 193 ARG A O 1
ATOM 1468 N N . ALA A 1 194 ? 8.284 -6.595 -13.819 1.00 86.31 194 ALA A N 1
ATOM 1469 C CA . ALA A 1 194 ? 7.534 -5.817 -14.811 1.00 86.31 194 ALA A CA 1
ATOM 1470 C C . ALA A 1 194 ? 8.219 -4.485 -15.167 1.00 86.31 194 ALA A C 1
ATOM 1472 O O . ALA A 1 194 ? 7.896 -3.885 -16.181 1.00 86.31 194 ALA A O 1
ATOM 1473 N N . ALA A 1 195 ? 9.184 -4.053 -14.352 1.00 83.94 195 ALA A N 1
ATOM 1474 C CA . ALA A 1 195 ? 9.985 -2.853 -14.557 1.00 83.94 195 ALA A CA 1
ATOM 1475 C C . ALA A 1 195 ? 11.365 -3.188 -15.171 1.00 83.94 195 ALA A C 1
ATOM 1477 O O . ALA A 1 195 ? 12.384 -2.565 -14.848 1.00 83.94 195 ALA A O 1
ATOM 1478 N N . THR A 1 196 ? 11.422 -4.241 -15.996 1.00 88.38 196 THR A N 1
ATOM 1479 C CA . THR A 1 196 ? 12.641 -4.650 -16.701 1.00 88.38 196 THR A CA 1
ATOM 1480 C C . THR A 1 196 ? 12.409 -4.754 -18.198 1.00 88.38 196 THR A C 1
ATOM 1482 O O . THR A 1 196 ? 11.347 -5.175 -18.648 1.00 88.38 196 THR A O 1
ATOM 1485 N N . VAL A 1 197 ? 13.441 -4.413 -18.965 1.00 87.88 197 VAL A N 1
ATOM 1486 C CA . VAL A 1 197 ? 13.496 -4.575 -20.418 1.00 87.88 197 VAL A CA 1
ATOM 1487 C C . VAL A 1 197 ? 14.721 -5.424 -20.726 1.00 87.88 197 VAL A C 1
ATOM 1489 O O . VAL A 1 197 ? 15.833 -5.076 -20.332 1.00 87.88 197 VAL A O 1
ATOM 1492 N N . HIS A 1 198 ? 14.518 -6.587 -21.352 1.00 91.00 198 HIS A N 1
ATOM 1493 C CA . HIS A 1 198 ? 15.575 -7.584 -21.591 1.00 91.00 198 HIS A CA 1
ATOM 1494 C C . HIS A 1 198 ? 16.378 -7.960 -20.325 1.00 91.00 198 HIS A C 1
ATOM 1496 O O . HIS A 1 198 ? 17.580 -8.203 -20.381 1.00 91.00 198 HIS A O 1
ATOM 1502 N N . GLY A 1 199 ? 15.721 -7.980 -19.158 1.00 90.94 199 GLY A N 1
ATOM 1503 C CA . GLY A 1 199 ? 16.359 -8.274 -17.869 1.00 90.94 199 GLY A CA 1
ATOM 1504 C C . GLY A 1 199 ? 17.180 -7.121 -17.274 1.00 90.94 199 GLY A C 1
ATOM 1505 O O . GLY A 1 199 ? 17.697 -7.254 -16.165 1.00 90.94 199 GLY A O 1
ATOM 1506 N N . ALA A 1 200 ? 17.288 -5.978 -17.953 1.00 92.50 200 ALA A N 1
ATOM 1507 C CA . ALA A 1 200 ? 17.883 -4.763 -17.408 1.00 92.50 200 ALA A CA 1
ATOM 1508 C C . ALA A 1 200 ? 16.805 -3.868 -16.778 1.00 92.50 200 ALA A C 1
ATOM 1510 O O . ALA A 1 200 ? 15.679 -3.796 -17.267 1.00 92.50 200 ALA A O 1
ATOM 1511 N N . CYS A 1 201 ? 17.140 -3.160 -15.697 1.00 90.31 201 CYS A N 1
ATOM 1512 C CA . CYS A 1 201 ? 16.272 -2.108 -15.169 1.00 90.31 201 CYS A CA 1
ATOM 1513 C C . CYS A 1 201 ? 16.157 -0.953 -16.171 1.00 90.31 201 CYS A C 1
ATOM 1515 O O . CYS A 1 201 ? 17.071 -0.749 -16.967 1.00 90.31 201 CYS A O 1
ATOM 1517 N N . HIS A 1 202 ? 15.086 -0.161 -16.091 1.00 86.56 202 HIS A N 1
ATOM 1518 C CA . HIS A 1 202 ? 14.836 0.964 -17.002 1.00 86.56 202 HIS A CA 1
ATOM 1519 C C . HIS A 1 202 ? 16.035 1.918 -17.158 1.00 86.56 202 HIS A C 1
ATOM 1521 O O . HIS A 1 202 ? 16.394 2.266 -18.278 1.00 86.56 202 HIS A O 1
ATOM 1527 N N . GLY A 1 203 ? 16.739 2.251 -16.068 1.00 86.88 203 GLY A N 1
ATOM 1528 C CA . GLY A 1 203 ? 17.950 3.079 -16.141 1.00 86.88 203 GLY A CA 1
ATOM 1529 C C . GLY A 1 203 ? 19.078 2.433 -16.955 1.00 86.88 203 GLY A C 1
ATOM 1530 O O . GLY A 1 203 ? 19.648 3.064 -17.840 1.00 86.88 203 GLY A O 1
ATOM 1531 N N . CYS A 1 204 ? 19.380 1.154 -16.711 1.00 91.25 204 CYS A N 1
ATOM 1532 C CA . CYS A 1 204 ? 20.404 0.445 -17.480 1.00 91.25 204 CYS A CA 1
ATOM 1533 C C . CYS A 1 204 ? 19.964 0.165 -18.924 1.00 91.25 204 CYS A C 1
ATOM 1535 O O . CYS A 1 204 ? 20.799 0.214 -19.821 1.00 91.25 204 CYS A O 1
ATOM 1537 N N . ALA A 1 205 ? 18.679 -0.103 -19.158 1.00 88.44 205 ALA A N 1
ATOM 1538 C CA . ALA A 1 205 ? 18.126 -0.277 -20.496 1.00 88.44 205 ALA A CA 1
ATOM 1539 C C . ALA A 1 205 ? 18.250 1.015 -21.319 1.00 88.44 205 ALA A C 1
ATOM 1541 O O . ALA A 1 205 ? 18.694 0.966 -22.463 1.00 88.44 205 ALA A O 1
ATOM 1542 N N . GLY A 1 206 ? 17.964 2.174 -20.721 1.00 88.75 206 GLY A N 1
ATOM 1543 C CA . GLY A 1 206 ? 18.175 3.465 -21.374 1.00 88.75 206 GLY A CA 1
ATOM 1544 C C . GLY A 1 206 ? 19.644 3.745 -21.671 1.00 88.75 206 GLY A C 1
ATOM 1545 O O . GLY A 1 206 ? 19.989 4.071 -22.803 1.00 88.75 206 GLY A O 1
ATOM 1546 N N . SER A 1 207 ? 20.531 3.558 -20.690 1.00 91.81 207 SER A N 1
ATOM 1547 C CA . SER A 1 207 ? 21.956 3.870 -20.868 1.00 91.81 207 SER A CA 1
ATOM 1548 C C . SER A 1 207 ? 22.695 2.922 -21.816 1.00 91.81 207 SER A C 1
ATOM 1550 O O . SER A 1 207 ? 23.570 3.371 -22.548 1.00 91.81 207 SER A O 1
ATOM 1552 N N . TRP A 1 208 ? 22.386 1.622 -21.786 1.00 90.06 208 TRP A N 1
ATOM 1553 C CA . TRP A 1 208 ? 23.197 0.597 -22.458 1.00 90.06 208 TRP A CA 1
ATOM 1554 C C . TRP A 1 208 ? 22.499 -0.085 -23.633 1.00 90.06 208 TRP A C 1
ATOM 1556 O O . TRP A 1 208 ? 23.181 -0.609 -24.508 1.00 90.06 208 TRP A O 1
ATOM 1566 N N . LEU A 1 209 ? 21.162 -0.095 -23.663 1.00 87.00 209 LEU A N 1
ATOM 1567 C CA . LEU A 1 209 ? 20.373 -0.746 -24.718 1.00 87.00 209 LEU A CA 1
ATOM 1568 C C . LEU A 1 209 ? 19.658 0.263 -25.631 1.00 87.00 209 LEU A C 1
ATOM 1570 O O . LEU A 1 209 ? 18.994 -0.147 -26.578 1.00 87.00 209 LEU A O 1
ATOM 1574 N N . GLY A 1 210 ? 19.785 1.568 -25.360 1.00 83.44 210 GLY A N 1
ATOM 1575 C CA . GLY A 1 210 ? 19.176 2.629 -26.165 1.00 83.44 210 GLY A CA 1
ATOM 1576 C C . GLY A 1 210 ? 17.647 2.680 -26.085 1.00 83.44 210 GLY A C 1
ATOM 1577 O O . GLY A 1 210 ? 17.010 3.212 -26.990 1.00 83.44 210 GLY A O 1
ATOM 1578 N N . VAL A 1 211 ? 17.047 2.115 -25.031 1.00 79.19 211 VAL A N 1
ATOM 1579 C CA . VAL A 1 211 ? 15.588 2.086 -24.852 1.00 79.19 211 VAL A CA 1
ATOM 1580 C C . VAL A 1 211 ? 15.126 3.372 -24.165 1.00 79.19 211 VAL A C 1
ATOM 1582 O O . VAL A 1 211 ? 15.454 3.605 -23.004 1.00 79.19 211 VAL A O 1
ATOM 1585 N N . VAL A 1 212 ? 14.341 4.192 -24.863 1.00 69.25 212 VAL A N 1
ATOM 1586 C CA . VAL A 1 212 ? 13.669 5.359 -24.268 1.00 69.25 212 VAL A CA 1
ATOM 1587 C C . VAL A 1 212 ? 12.333 4.899 -23.688 1.00 69.25 212 VAL A C 1
ATOM 1589 O O . VAL A 1 212 ? 11.571 4.221 -24.378 1.00 69.25 212 VAL A O 1
ATOM 1592 N N . LEU A 1 213 ? 12.098 5.214 -22.415 1.00 61.09 213 LEU A N 1
ATOM 1593 C CA . LEU A 1 213 ? 10.955 4.780 -21.608 1.00 61.09 213 LEU A CA 1
ATOM 1594 C C . LEU A 1 213 ? 10.201 5.998 -21.096 1.00 61.09 213 LEU A C 1
ATOM 1596 O O . LEU A 1 213 ? 10.901 6.950 -20.682 1.00 61.09 213 LEU A O 1
#

Solvent-accessible surface area (backbone atoms only — not comparable to full-atom values): 12315 Å² total; per-residue (Å²): 130,88,61,77,38,40,67,58,56,18,60,77,32,57,26,55,58,68,46,41,35,72,39,71,52,67,62,27,26,75,53,58,70,76,77,86,78,82,82,85,78,82,85,87,88,80,92,78,91,74,93,85,66,76,52,47,45,54,47,60,75,65,70,58,63,46,67,56,53,69,77,65,78,63,51,52,62,51,32,44,75,33,69,51,48,65,66,46,31,35,66,22,42,37,69,42,77,90,56,79,79,72,77,60,51,48,30,33,26,62,89,55,68,28,38,28,43,30,47,35,84,39,51,54,40,29,39,20,19,56,39,83,43,71,58,87,80,43,68,21,64,46,76,37,85,66,40,78,40,71,61,57,54,57,43,77,51,58,83,41,73,63,24,46,53,47,32,53,55,44,52,53,34,41,55,58,35,55,73,43,48,38,58,17,76,79,80,63,46,66,36,50,55,88,57,41,51,98,52,18,34,60,70,54,22,34,75,75,69,71,46,88,121

Radius of gyration: 21.11 Å; Cα contacts (8 Å, |Δi|>4): 328; chains: 1; bounding box: 60×27×48 Å